Protein AF-A0A8K0KS82-F1 (afdb_monomer_lite)

Structure (mmCIF, N/CA/C/O backbone):
data_AF-A0A8K0KS82-F1
#
_entry.id   AF-A0A8K0KS82-F1
#
loop_
_atom_site.group_PDB
_atom_site.id
_atom_site.type_symbol
_atom_site.label_atom_id
_atom_site.label_alt_id
_atom_site.label_comp_id
_atom_site.label_asym_id
_atom_site.label_entity_id
_atom_site.label_seq_id
_atom_site.pdbx_PDB_ins_code
_atom_site.Cartn_x
_atom_site.Cartn_y
_atom_site.Cartn_z
_atom_site.occupancy
_atom_site.B_iso_or_equiv
_atom_site.auth_seq_id
_atom_site.auth_comp_id
_atom_site.auth_asym_id
_atom_site.auth_atom_id
_atom_site.pdbx_PDB_model_num
ATOM 1 N N . MET A 1 1 ? 42.039 31.193 -5.993 1.00 43.50 1 MET A N 1
ATOM 2 C CA . MET A 1 1 ? 41.831 30.333 -4.817 1.00 43.50 1 MET A CA 1
ATOM 3 C C . MET A 1 1 ? 40.662 29.437 -5.162 1.00 43.50 1 MET A C 1
ATOM 5 O O . MET A 1 1 ? 39.567 29.961 -5.296 1.00 43.50 1 MET A O 1
ATOM 9 N N . GLU A 1 2 ? 40.925 28.165 -5.456 1.00 48.66 2 GLU A N 1
ATOM 10 C CA . GLU A 1 2 ? 39.889 27.160 -5.720 1.00 48.66 2 GLU A CA 1
ATOM 11 C C . GLU A 1 2 ? 39.110 26.887 -4.431 1.00 48.66 2 GLU A C 1
ATOM 13 O O . GLU A 1 2 ? 39.693 26.574 -3.394 1.00 48.66 2 GLU A O 1
ATOM 18 N N . SER A 1 3 ? 37.794 27.063 -4.493 1.00 51.38 3 SER A N 1
ATOM 19 C CA . SER A 1 3 ? 36.852 26.639 -3.461 1.00 51.38 3 SER A CA 1
ATOM 20 C C . SER A 1 3 ? 36.592 25.146 -3.668 1.00 51.38 3 SER A C 1
ATOM 22 O O . SER A 1 3 ? 35.617 24.758 -4.307 1.00 51.38 3 SER A O 1
ATOM 24 N N . GLU A 1 4 ? 37.523 24.298 -3.237 1.00 64.50 4 GLU A N 1
ATOM 25 C CA . GLU A 1 4 ? 37.376 22.846 -3.354 1.00 64.50 4 GLU A CA 1
ATOM 26 C C . GLU A 1 4 ? 36.309 22.373 -2.354 1.00 64.50 4 GLU A C 1
ATOM 28 O O . GLU A 1 4 ? 36.530 22.403 -1.142 1.00 64.50 4 GLU A O 1
ATOM 33 N N . CYS A 1 5 ? 35.132 21.975 -2.852 1.00 70.62 5 CYS A N 1
ATOM 34 C CA . CYS A 1 5 ? 34.125 21.293 -2.035 1.00 70.62 5 CYS A CA 1
ATOM 35 C C . CYS A 1 5 ? 34.742 20.055 -1.368 1.00 70.62 5 CYS A C 1
ATOM 37 O O . CYS A 1 5 ? 35.640 19.415 -1.927 1.00 70.62 5 CYS A O 1
ATOM 39 N N . LEU A 1 6 ? 34.243 19.694 -0.185 1.00 72.38 6 LEU A N 1
ATOM 40 C CA . LEU A 1 6 ? 34.726 18.513 0.524 1.00 72.38 6 LEU A CA 1
ATOM 41 C C . LEU A 1 6 ? 34.462 17.240 -0.309 1.00 72.38 6 LEU A C 1
ATOM 43 O O . LEU A 1 6 ? 33.517 17.207 -1.098 1.00 72.38 6 LEU A O 1
ATOM 47 N N . PRO A 1 7 ? 35.251 16.159 -0.139 1.00 71.25 7 PRO A N 1
ATOM 48 C CA . PRO A 1 7 ? 35.088 14.921 -0.916 1.00 71.25 7 PRO A CA 1
ATOM 49 C C . PRO A 1 7 ? 33.693 14.281 -0.785 1.00 71.25 7 PRO A C 1
ATOM 51 O O . PRO A 1 7 ? 33.307 13.463 -1.621 1.00 71.25 7 PRO A O 1
ATOM 54 N N . GLU A 1 8 ? 32.941 14.655 0.252 1.00 68.94 8 GLU A N 1
ATOM 55 C CA . GLU A 1 8 ? 31.595 14.152 0.556 1.00 68.94 8 GLU A CA 1
ATOM 56 C C . GLU A 1 8 ? 30.468 15.060 0.033 1.00 68.94 8 GLU A C 1
ATOM 58 O O . GLU A 1 8 ? 29.280 14.777 0.218 1.00 68.94 8 GLU A O 1
ATOM 63 N N . GLU A 1 9 ? 30.841 16.124 -0.676 1.00 78.62 9 GLU A N 1
ATOM 64 C CA . GLU A 1 9 ? 29.945 17.094 -1.290 1.00 78.62 9 GLU A CA 1
ATOM 65 C C . GLU A 1 9 ? 30.005 17.020 -2.826 1.00 78.62 9 GLU A C 1
ATOM 67 O O . GLU A 1 9 ? 30.933 16.482 -3.440 1.00 78.62 9 GLU A O 1
ATOM 72 N N . GLU A 1 10 ? 28.971 17.545 -3.472 1.00 74.62 10 GLU A N 1
ATOM 73 C CA . GLU A 1 10 ? 28.902 17.772 -4.912 1.00 74.62 10 GLU A CA 1
ATOM 74 C C . GLU A 1 10 ? 28.727 19.261 -5.181 1.00 74.62 10 GLU A C 1
ATOM 76 O O . GLU A 1 10 ? 27.875 19.919 -4.58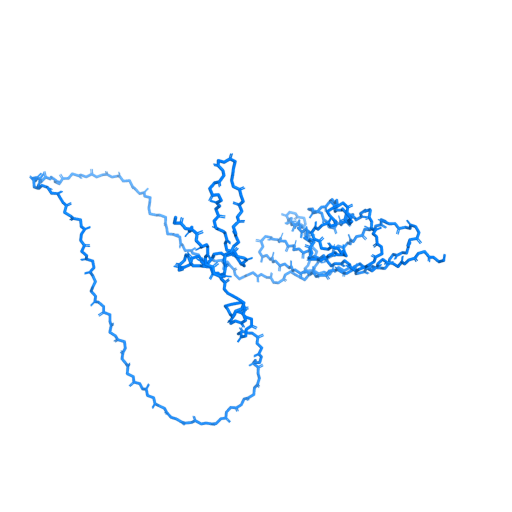5 1.00 74.62 10 GLU A O 1
ATOM 81 N N . CYS A 1 11 ? 29.549 19.798 -6.084 1.00 78.75 11 CYS A N 1
ATOM 82 C CA . CYS A 1 11 ? 29.452 21.191 -6.492 1.00 78.75 11 CYS A CA 1
ATOM 83 C C . CYS A 1 11 ? 28.343 21.336 -7.534 1.00 78.75 11 CYS A C 1
ATOM 85 O O . CYS A 1 11 ? 28.468 20.855 -8.663 1.00 78.75 11 CYS A O 1
ATOM 87 N N . VAL A 1 12 ? 27.256 22.005 -7.159 1.00 80.12 12 VAL A N 1
ATOM 88 C CA . VAL A 1 12 ? 26.150 22.311 -8.064 1.00 80.12 12 VAL A CA 1
ATOM 89 C C . VAL A 1 12 ? 26.303 23.746 -8.566 1.00 80.12 12 VAL A C 1
ATOM 91 O O . VAL A 1 12 ? 26.323 24.672 -7.754 1.00 80.12 12 VAL A O 1
ATOM 94 N N . PRO A 1 13 ? 26.410 23.979 -9.886 1.00 74.19 13 PRO A N 1
ATOM 95 C CA . PRO A 1 13 ? 26.587 25.320 -10.431 1.00 74.19 13 PRO A CA 1
ATOM 96 C C . PRO A 1 13 ? 25.359 26.194 -10.143 1.00 74.19 13 PRO A C 1
ATOM 98 O O . PRO A 1 13 ? 24.235 25.845 -10.498 1.00 74.19 13 PRO A O 1
ATOM 101 N N . ASN A 1 14 ? 25.577 27.356 -9.523 1.00 69.12 14 ASN A N 1
ATOM 102 C CA . ASN A 1 14 ? 24.542 28.375 -9.337 1.00 69.12 14 ASN A CA 1
ATOM 103 C C . ASN A 1 14 ? 24.580 29.395 -10.494 1.00 69.12 14 ASN A C 1
ATOM 105 O O . ASN A 1 14 ? 25.609 29.560 -11.149 1.00 69.12 14 ASN A O 1
ATOM 109 N N . ALA A 1 15 ? 23.486 30.126 -10.723 1.00 66.81 15 ALA A N 1
ATOM 110 C CA . ALA A 1 15 ? 23.290 31.077 -11.825 1.00 66.81 15 ALA A CA 1
ATOM 111 C C . ALA A 1 15 ? 24.318 32.229 -11.887 1.00 66.81 15 ALA A C 1
ATOM 113 O O . ALA A 1 15 ? 24.377 32.946 -12.882 1.00 66.81 15 ALA A O 1
ATOM 114 N N . ILE A 1 16 ? 25.123 32.402 -10.835 1.00 68.25 16 ILE A N 1
ATOM 115 C CA . ILE A 1 16 ? 26.154 33.443 -10.701 1.00 68.25 16 ILE A CA 1
ATOM 116 C C . ILE A 1 16 ? 27.573 32.871 -10.940 1.00 68.25 16 ILE A C 1
ATOM 118 O O . ILE A 1 16 ? 28.550 33.610 -10.929 1.00 68.25 16 ILE A O 1
ATOM 122 N N . GLY A 1 17 ? 27.702 31.564 -11.205 1.00 60.75 17 GLY A N 1
ATOM 123 C CA . GLY A 1 17 ? 28.966 30.918 -11.585 1.00 60.75 17 GLY A CA 1
ATOM 124 C C . GLY A 1 17 ? 29.872 30.467 -10.433 1.00 60.75 17 GLY A C 1
ATOM 125 O O . GLY A 1 17 ? 30.925 29.906 -10.709 1.00 60.75 17 GLY A O 1
ATOM 126 N N . ASP A 1 18 ? 29.471 30.662 -9.172 1.00 66.50 18 ASP A N 1
ATOM 127 C CA . ASP A 1 18 ? 30.306 30.338 -7.996 1.00 66.50 18 ASP A CA 1
ATOM 128 C C . ASP A 1 18 ? 30.141 28.891 -7.485 1.00 66.50 18 ASP A C 1
ATOM 130 O O . ASP A 1 18 ? 30.961 28.398 -6.722 1.00 66.50 18 ASP A O 1
ATOM 134 N N . GLY A 1 19 ? 29.113 28.171 -7.951 1.00 71.31 19 GLY A N 1
ATOM 135 C CA . GLY A 1 19 ? 28.796 26.826 -7.455 1.00 71.31 19 GLY A CA 1
ATOM 136 C C . GLY A 1 19 ? 28.363 26.808 -5.980 1.00 71.31 19 GLY A C 1
ATOM 137 O O . GLY A 1 19 ? 28.588 27.743 -5.224 1.00 71.31 19 GLY A O 1
ATOM 138 N N . SER A 1 20 ? 27.652 25.771 -5.554 1.00 79.12 20 SER A N 1
ATOM 139 C CA . SER A 1 20 ? 27.310 25.549 -4.148 1.00 79.12 20 SER A CA 1
ATOM 140 C C . SER A 1 20 ? 27.524 24.078 -3.823 1.00 79.12 20 SER A C 1
ATOM 142 O O . SER A 1 20 ? 27.079 23.214 -4.580 1.00 79.12 20 SER A O 1
ATOM 144 N N . CYS A 1 21 ? 28.241 23.798 -2.737 1.00 82.62 21 CYS A N 1
ATOM 145 C CA . CYS A 1 21 ? 28.521 22.437 -2.294 1.00 82.62 21 CYS A CA 1
ATOM 146 C C . CYS A 1 21 ? 27.297 21.875 -1.557 1.00 82.62 21 CYS A C 1
ATOM 148 O O . CYS A 1 21 ? 26.800 22.497 -0.618 1.00 82.62 21 CYS A O 1
ATOM 150 N N . ILE A 1 22 ? 26.804 20.711 -1.985 1.00 85.06 22 ILE A N 1
ATOM 151 C CA . ILE A 1 22 ? 25.708 19.989 -1.322 1.00 85.06 22 ILE A CA 1
ATOM 152 C C . ILE A 1 22 ? 26.140 18.569 -0.951 1.00 85.06 22 ILE A C 1
ATOM 154 O O . ILE A 1 22 ? 26.881 17.930 -1.691 1.00 85.06 22 ILE A O 1
ATOM 158 N N . CYS A 1 23 ? 25.673 18.049 0.182 1.00 86.06 23 CYS A N 1
ATOM 159 C CA . CYS A 1 23 ? 26.034 16.707 0.641 1.00 86.06 23 CYS A CA 1
ATOM 160 C C . CYS A 1 23 ? 25.414 15.606 -0.232 1.00 86.06 23 CYS A C 1
ATOM 162 O O . CYS A 1 23 ? 24.202 15.599 -0.453 1.00 86.06 23 CYS A O 1
ATOM 164 N N . ARG A 1 24 ? 26.218 14.610 -0.626 1.00 80.69 24 ARG A N 1
ATOM 165 C CA . ARG A 1 24 ? 25.779 13.489 -1.487 1.00 80.69 24 ARG A CA 1
ATOM 166 C C . ARG A 1 24 ? 24.660 12.637 -0.891 1.00 80.69 24 ARG A C 1
ATOM 168 O O . ARG A 1 24 ? 23.766 12.198 -1.608 1.00 80.69 24 ARG A O 1
ATOM 175 N N . PHE A 1 25 ? 24.711 12.387 0.417 1.00 80.25 25 PHE A N 1
ATOM 176 C CA . PHE A 1 25 ? 23.762 11.510 1.119 1.00 80.25 25 PHE A CA 1
ATOM 177 C C . PHE A 1 25 ? 22.845 12.257 2.099 1.00 80.25 25 PHE A C 1
ATOM 179 O O . PHE A 1 25 ? 22.141 11.625 2.884 1.00 80.25 25 PHE A O 1
ATOM 186 N N . GLY A 1 26 ? 22.819 13.591 2.035 1.00 80.81 26 GLY A N 1
ATOM 187 C CA . GLY A 1 26 ? 22.067 14.447 2.954 1.00 80.81 26 GLY A CA 1
ATOM 188 C C . GLY A 1 26 ? 22.901 14.978 4.122 1.00 80.81 26 GLY A C 1
ATOM 189 O O . GLY A 1 26 ? 24.096 14.706 4.229 1.00 80.81 26 GLY A O 1
ATOM 190 N N . ILE A 1 27 ? 22.259 15.781 4.972 1.00 82.00 27 ILE A N 1
ATOM 191 C CA . ILE A 1 27 ? 22.866 16.442 6.134 1.00 82.00 27 ILE A CA 1
ATOM 192 C C . ILE A 1 27 ? 22.296 15.808 7.403 1.00 82.00 27 ILE A C 1
ATOM 194 O O . ILE A 1 27 ? 21.081 15.644 7.526 1.00 82.00 27 ILE A O 1
ATOM 198 N N . ASP A 1 28 ? 23.166 15.466 8.347 1.00 77.56 28 ASP A N 1
ATOM 199 C CA . ASP A 1 28 ? 22.770 14.989 9.662 1.00 77.56 28 ASP A CA 1
ATOM 200 C C . ASP A 1 28 ? 22.119 16.125 10.463 1.00 77.56 28 ASP A C 1
ATOM 202 O O . ASP A 1 28 ? 22.657 17.227 10.570 1.00 77.56 28 ASP A O 1
ATOM 206 N N . SER A 1 29 ? 20.934 15.868 11.018 1.00 75.81 29 SER A N 1
ATOM 207 C CA . SER A 1 29 ? 20.116 16.909 11.659 1.00 75.81 29 SER A CA 1
ATOM 208 C C . SER A 1 29 ? 20.644 17.342 13.028 1.00 75.81 29 SER A C 1
ATOM 210 O O . SER A 1 29 ? 20.260 18.401 13.517 1.00 75.81 29 SER A O 1
ATOM 212 N N . GLU A 1 30 ? 21.507 16.533 13.644 1.00 74.81 30 GLU A N 1
ATOM 213 C CA . GLU A 1 30 ? 22.035 16.767 14.988 1.00 74.81 30 GLU A CA 1
ATOM 214 C C . GLU A 1 30 ? 23.392 17.486 14.941 1.00 74.81 30 GLU A C 1
ATOM 216 O O . GLU A 1 30 ? 23.653 18.405 15.717 1.00 74.81 30 GLU A O 1
ATOM 221 N N . SER A 1 31 ? 24.236 17.118 13.976 1.00 76.38 31 SER A N 1
ATOM 222 C CA . SER A 1 31 ? 25.589 17.650 13.794 1.00 76.38 31 SER A CA 1
ATOM 223 C C . SER A 1 31 ? 25.721 18.666 12.656 1.00 76.38 31 SER A C 1
ATOM 225 O O . SER A 1 31 ? 26.726 19.378 12.595 1.00 76.38 31 SER A O 1
ATOM 227 N N . GLY A 1 32 ? 24.742 18.749 11.749 1.00 74.81 32 GLY A N 1
ATOM 228 C CA . GLY A 1 32 ? 24.785 19.629 10.578 1.00 74.81 32 GLY A CA 1
ATOM 229 C C . GLY A 1 32 ? 25.864 19.255 9.554 1.00 74.81 32 GLY A C 1
ATOM 230 O O . GLY A 1 32 ? 26.219 20.084 8.719 1.00 74.81 32 GLY A O 1
ATOM 231 N N . ARG A 1 33 ? 26.421 18.038 9.629 1.00 81.69 33 ARG A N 1
ATOM 232 C CA . ARG A 1 33 ? 27.487 17.535 8.742 1.00 81.69 33 ARG A CA 1
ATOM 233 C C . ARG A 1 33 ? 26.924 16.644 7.637 1.00 81.69 33 ARG A C 1
ATOM 235 O O . ARG A 1 33 ? 25.832 16.103 7.782 1.00 81.69 33 ARG A O 1
ATOM 242 N N . CYS A 1 34 ? 27.665 16.466 6.543 1.00 81.19 34 CYS A N 1
ATOM 243 C CA . CYS A 1 34 ? 27.281 15.512 5.504 1.00 81.19 34 CYS A CA 1
ATOM 244 C C . CYS A 1 34 ? 27.252 14.083 6.051 1.00 81.19 34 CYS A C 1
ATOM 246 O O . CYS A 1 34 ? 28.186 13.651 6.722 1.00 81.19 34 CYS A O 1
ATOM 248 N N . ILE A 1 35 ? 26.178 13.357 5.744 1.00 82.62 35 ILE A N 1
ATOM 249 C CA . ILE A 1 35 ? 26.031 11.944 6.094 1.00 82.62 35 ILE A CA 1
ATOM 250 C C . ILE A 1 35 ? 26.968 11.132 5.198 1.00 82.62 35 ILE A C 1
ATOM 252 O O . ILE A 1 35 ? 26.980 11.320 3.979 1.00 82.62 35 ILE A O 1
ATOM 256 N N . THR A 1 36 ? 27.730 10.209 5.781 1.00 78.19 36 THR A N 1
ATOM 257 C CA . THR A 1 36 ? 28.615 9.322 5.020 1.00 78.19 36 THR A CA 1
ATOM 258 C C . THR A 1 36 ? 27.951 7.966 4.786 1.00 78.19 36 THR A C 1
ATOM 260 O O . THR A 1 36 ? 26.991 7.581 5.455 1.00 78.19 36 THR A O 1
ATOM 263 N N . SER A 1 37 ? 28.481 7.179 3.847 1.00 64.25 37 SER A N 1
ATOM 264 C CA . SER A 1 37 ? 28.025 5.792 3.639 1.00 64.25 37 SER A CA 1
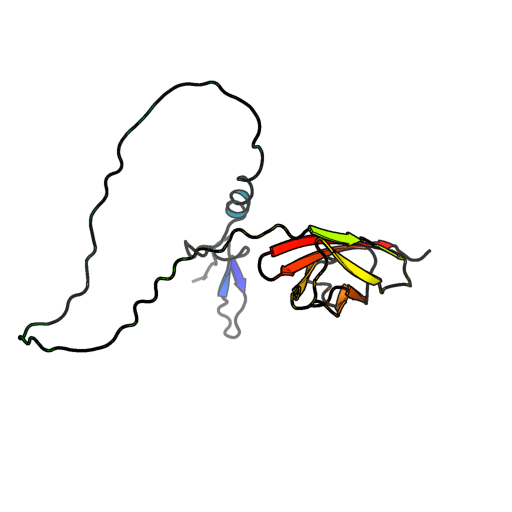ATOM 265 C C . SER A 1 37 ? 28.133 4.905 4.892 1.00 64.25 37 SER A C 1
ATOM 267 O O . SER A 1 37 ? 27.455 3.882 4.968 1.00 64.25 37 SER A O 1
ATOM 269 N N . ARG A 1 38 ? 28.952 5.301 5.876 1.00 61.66 38 ARG A N 1
ATOM 270 C CA . ARG A 1 38 ? 29.180 4.574 7.127 1.00 61.66 38 ARG A CA 1
ATOM 271 C C . ARG A 1 38 ? 28.077 4.846 8.155 1.00 61.66 38 ARG A C 1
ATOM 273 O O . ARG A 1 38 ? 27.570 3.900 8.746 1.00 61.66 38 ARG A O 1
ATOM 280 N N . ASP A 1 39 ? 27.611 6.091 8.250 1.00 56.47 39 ASP A N 1
ATOM 281 C CA . ASP A 1 39 ? 26.504 6.501 9.132 1.00 56.47 39 ASP A CA 1
ATOM 282 C C . ASP A 1 39 ? 25.161 5.866 8.743 1.00 56.47 39 ASP A C 1
ATOM 284 O O . ASP A 1 39 ? 24.267 5.704 9.573 1.00 56.47 39 ASP A O 1
ATOM 288 N N . LYS A 1 40 ? 25.011 5.466 7.474 1.00 53.41 40 LYS A N 1
ATOM 289 C CA . LYS A 1 40 ? 23.824 4.743 7.006 1.00 53.41 40 LYS A CA 1
ATOM 290 C C . LYS A 1 40 ? 23.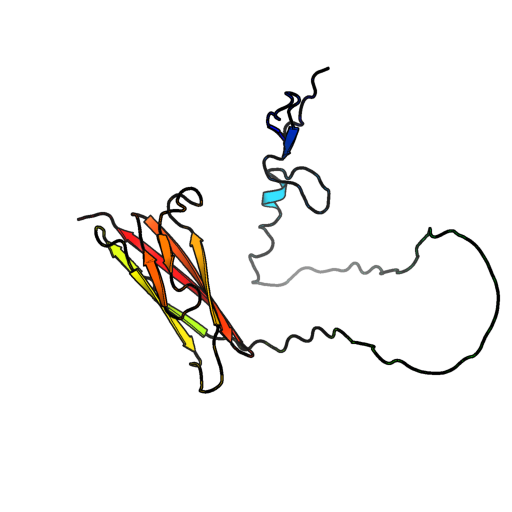777 3.294 7.502 1.00 53.41 40 LYS A C 1
ATOM 292 O O . LYS A 1 40 ? 22.692 2.742 7.583 1.00 53.41 40 LYS A O 1
ATOM 297 N N . SER A 1 41 ? 24.919 2.692 7.846 1.00 48.97 41 SER A N 1
ATOM 298 C CA . SER A 1 41 ? 24.987 1.289 8.279 1.00 48.97 41 SER A CA 1
ATOM 299 C C . SER A 1 41 ? 24.728 1.094 9.777 1.00 48.97 41 SER A C 1
ATOM 301 O O . SER A 1 41 ? 24.389 -0.013 10.174 1.00 48.97 41 SER A O 1
ATOM 303 N N . GLU A 1 42 ? 24.870 2.132 10.608 1.00 50.94 42 GLU A N 1
ATOM 304 C CA . GLU A 1 42 ? 24.703 2.034 12.073 1.00 50.94 42 GLU A CA 1
ATOM 305 C C . GLU A 1 42 ? 23.254 2.262 12.554 1.00 50.94 42 GLU A C 1
ATOM 307 O O . GLU A 1 42 ? 22.967 2.054 13.728 1.00 50.94 42 GLU A O 1
ATOM 312 N N . LYS A 1 43 ? 22.310 2.635 11.672 1.00 45.56 43 LYS A N 1
ATOM 313 C CA . LYS A 1 43 ? 20.877 2.780 12.024 1.00 45.56 43 LYS A CA 1
ATOM 314 C C . LYS A 1 43 ? 20.005 1.558 11.708 1.00 45.56 43 LYS A C 1
ATOM 316 O O . LYS A 1 43 ? 18.826 1.579 12.049 1.00 45.56 43 LYS A O 1
ATOM 321 N N . ASP A 1 44 ? 20.569 0.507 11.113 1.00 42.62 44 ASP A N 1
ATOM 322 C CA . ASP A 1 44 ? 19.829 -0.698 10.705 1.00 42.62 44 ASP A CA 1
ATOM 323 C C . ASP A 1 44 ? 20.176 -1.963 11.536 1.00 42.62 44 ASP A C 1
ATOM 325 O O . ASP A 1 44 ? 19.661 -3.037 11.240 1.00 42.62 44 ASP A O 1
ATOM 329 N N . GLU A 1 45 ? 20.992 -1.865 12.600 1.00 47.50 45 GLU A N 1
ATOM 330 C CA . GLU A 1 45 ? 21.427 -3.017 13.430 1.00 47.50 45 GLU A CA 1
ATOM 331 C C . GLU A 1 45 ? 20.983 -2.924 14.911 1.00 47.50 45 GLU A C 1
ATOM 333 O O . GLU A 1 45 ? 21.708 -3.303 15.822 1.00 47.50 45 GLU A O 1
ATOM 338 N N . GLU A 1 46 ? 19.766 -2.437 15.180 1.00 45.25 46 GLU A N 1
ATOM 339 C CA . GLU A 1 46 ? 19.103 -2.626 16.488 1.00 45.25 46 GLU A CA 1
ATOM 340 C C . GLU A 1 46 ? 17.628 -3.026 16.320 1.00 45.25 46 GLU A C 1
ATOM 342 O O . GLU A 1 46 ? 16.728 -2.416 16.890 1.00 45.25 46 GLU A O 1
ATOM 347 N N . ASN A 1 47 ? 17.355 -4.050 15.503 1.00 41.47 47 ASN A N 1
ATOM 348 C CA . ASN A 1 47 ? 16.127 -4.839 15.645 1.00 41.47 47 ASN A CA 1
ATOM 349 C C . ASN A 1 47 ? 16.245 -6.225 14.990 1.00 41.47 47 ASN A C 1
ATOM 351 O O . ASN A 1 47 ? 15.475 -6.552 14.091 1.00 41.47 47 ASN A O 1
ATOM 355 N N . ASP A 1 48 ? 17.192 -7.051 15.433 1.00 37.69 48 ASP A N 1
ATOM 356 C CA . ASP A 1 48 ? 17.098 -8.496 15.212 1.00 37.69 48 ASP A CA 1
ATOM 357 C C . ASP A 1 48 ? 17.721 -9.257 16.397 1.00 37.69 48 ASP A C 1
ATOM 359 O O . ASP A 1 48 ? 18.767 -8.876 16.917 1.00 37.69 48 ASP A O 1
ATOM 363 N N . LEU A 1 49 ? 17.044 -10.330 16.808 1.00 35.56 49 LEU A N 1
ATOM 364 C CA . LEU A 1 49 ? 17.350 -11.272 17.896 1.00 35.56 49 LEU A CA 1
ATOM 365 C C . LEU A 1 49 ? 17.036 -10.867 19.352 1.00 35.56 49 LEU A C 1
ATOM 367 O O . LEU A 1 49 ? 17.913 -10.689 20.195 1.00 35.56 49 LEU A O 1
ATOM 371 N N . PHE A 1 50 ? 15.750 -10.961 19.703 1.00 35.75 50 PHE A N 1
ATOM 372 C CA . PHE A 1 50 ? 15.345 -11.523 20.997 1.00 35.75 50 PHE A CA 1
ATOM 373 C C . PHE A 1 50 ? 15.036 -13.017 20.800 1.00 35.75 50 PHE A C 1
ATOM 375 O O . PHE A 1 50 ? 13.959 -13.341 20.314 1.00 35.75 50 PHE A O 1
ATOM 382 N N . ASP A 1 51 ? 15.974 -13.911 21.140 1.00 33.00 51 ASP A N 1
ATOM 383 C CA . ASP A 1 51 ? 15.677 -15.161 21.864 1.00 33.00 51 ASP A CA 1
ATOM 384 C C . ASP A 1 51 ? 16.975 -15.848 22.365 1.00 33.00 51 ASP A C 1
ATOM 386 O O . ASP A 1 51 ? 17.916 -16.066 21.607 1.00 33.00 51 ASP A O 1
ATOM 390 N N . GLN A 1 52 ? 16.932 -16.280 23.633 1.00 38.03 52 GLN A N 1
ATOM 391 C CA . GLN A 1 52 ? 17.717 -17.353 24.288 1.00 38.03 52 GLN A CA 1
ATOM 392 C C . GLN A 1 52 ? 18.994 -17.022 25.093 1.00 38.03 52 GLN A C 1
ATOM 394 O O . GLN A 1 52 ? 20.119 -17.043 24.612 1.00 38.03 52 GLN A O 1
ATOM 399 N N . ASN A 1 53 ? 18.746 -16.949 26.407 1.00 32.62 53 ASN A N 1
ATOM 400 C CA . ASN A 1 53 ? 19.410 -17.676 27.498 1.00 32.62 53 ASN A CA 1
ATOM 401 C C . ASN A 1 53 ? 20.822 -17.293 27.997 1.00 32.62 53 ASN A C 1
ATOM 403 O O . ASN A 1 53 ? 21.843 -17.664 27.438 1.00 32.62 53 ASN A O 1
ATOM 407 N N . VAL A 1 54 ? 20.794 -16.663 29.183 1.00 40.81 54 VAL A N 1
ATOM 408 C CA . VAL A 1 54 ? 21.470 -17.008 30.459 1.00 40.81 54 VAL A CA 1
ATOM 409 C C . VAL A 1 54 ? 22.870 -17.653 30.394 1.00 40.81 54 VAL A C 1
ATOM 411 O O . VAL A 1 54 ? 22.996 -18.829 30.087 1.00 40.81 54 VAL A O 1
ATOM 414 N N . GLU A 1 55 ? 23.897 -16.911 30.829 1.00 38.69 55 GLU A N 1
ATOM 415 C CA . GLU A 1 55 ? 24.745 -17.162 32.022 1.00 38.69 55 GLU A CA 1
ATOM 416 C C . GLU A 1 55 ? 26.035 -16.320 31.937 1.00 38.69 55 GLU A C 1
ATOM 418 O O . GLU A 1 55 ? 26.818 -16.460 31.003 1.00 38.69 55 GLU A O 1
ATOM 423 N N . GLY A 1 56 ? 26.280 -15.444 32.925 1.00 32.47 56 GLY A N 1
ATOM 424 C CA . GLY A 1 56 ? 27.551 -14.710 33.015 1.00 32.47 56 GLY A CA 1
ATOM 425 C C . GLY A 1 56 ? 27.544 -13.411 33.830 1.00 32.47 56 GLY A C 1
ATOM 426 O O . GLY A 1 56 ? 27.693 -12.334 33.272 1.00 32.47 56 GLY A O 1
ATOM 427 N N . SER A 1 57 ? 27.358 -13.530 35.149 1.00 35.88 57 SER A N 1
ATOM 428 C CA . SER A 1 57 ? 28.009 -12.755 36.238 1.00 35.88 57 SER A CA 1
ATOM 429 C C . SER A 1 57 ? 29.131 -11.771 35.796 1.00 35.88 57 SER A C 1
ATOM 431 O O . SER A 1 57 ? 29.994 -12.168 35.027 1.00 35.88 57 SER A O 1
ATOM 433 N N . MET A 1 58 ? 29.315 -10.532 36.274 1.00 41.97 58 MET A N 1
ATOM 434 C CA . MET A 1 58 ? 28.918 -9.872 37.520 1.00 41.97 58 MET A CA 1
ATOM 435 C C . MET A 1 58 ? 29.214 -8.349 37.430 1.00 41.97 58 MET A C 1
ATOM 437 O O . MET A 1 58 ? 30.264 -7.956 36.935 1.00 41.97 58 MET A O 1
ATOM 441 N N . LEU A 1 59 ? 28.309 -7.540 37.994 1.00 38.31 59 LEU A N 1
ATOM 442 C CA . LEU A 1 59 ? 28.483 -6.264 38.724 1.00 38.31 59 LEU A CA 1
ATOM 443 C C . LEU A 1 59 ? 29.508 -5.199 38.263 1.00 38.31 59 LEU A C 1
ATOM 445 O O . LEU A 1 59 ? 30.714 -5.345 38.437 1.00 38.31 59 LEU A O 1
ATOM 449 N N . SER A 1 60 ? 28.990 -3.999 37.971 1.00 32.00 60 SER A N 1
ATOM 450 C CA . SER A 1 60 ? 29.542 -2.732 38.489 1.00 32.00 60 SER A CA 1
ATOM 451 C C . SER A 1 60 ? 28.439 -1.671 38.606 1.00 32.00 60 SER A C 1
ATOM 453 O O . SER A 1 60 ? 27.984 -1.098 37.623 1.00 32.00 60 SER A O 1
ATOM 455 N N . LEU A 1 61 ? 27.990 -1.442 39.842 1.00 40.69 61 LEU A N 1
ATOM 456 C CA . LEU A 1 61 ? 27.164 -0.310 40.270 1.00 40.69 61 LEU A CA 1
ATOM 457 C C . LEU A 1 61 ? 28.077 0.890 40.525 1.00 40.69 61 LEU A C 1
ATOM 459 O O . LEU A 1 61 ? 28.867 0.786 41.456 1.00 40.69 61 LEU A O 1
ATOM 463 N N . VAL A 1 62 ? 27.923 2.022 39.823 1.00 35.56 62 VAL A N 1
ATOM 464 C CA . VAL A 1 62 ? 28.258 3.352 40.379 1.00 35.56 62 VAL A CA 1
ATOM 465 C C . VAL A 1 62 ? 27.383 4.456 39.751 1.00 35.56 62 VAL A C 1
ATOM 467 O O . VAL A 1 62 ? 27.608 4.904 38.635 1.00 35.56 62 VAL A O 1
ATOM 470 N N . THR A 1 63 ? 26.387 4.870 40.535 1.00 34.31 63 THR A N 1
ATOM 471 C CA . THR A 1 63 ? 26.033 6.255 40.910 1.00 34.31 63 THR A CA 1
ATOM 472 C C . THR A 1 63 ? 25.770 7.316 39.831 1.00 34.31 63 THR A C 1
ATOM 474 O O . THR A 1 63 ? 26.676 7.980 39.331 1.00 34.31 63 THR A O 1
ATOM 477 N N . ALA A 1 64 ? 24.480 7.607 39.639 1.00 33.44 64 ALA A N 1
ATOM 478 C CA . ALA A 1 64 ? 23.986 8.867 39.095 1.00 33.44 64 ALA A CA 1
ATOM 479 C C . ALA A 1 64 ? 24.256 10.043 40.056 1.00 33.44 64 ALA A C 1
ATOM 481 O O . ALA A 1 64 ? 24.010 9.933 41.257 1.00 33.44 64 ALA A O 1
ATOM 482 N N . HIS A 1 65 ? 24.694 11.180 39.510 1.00 37.28 65 HIS A N 1
ATOM 483 C CA . HIS A 1 65 ? 24.670 12.484 40.177 1.00 37.28 65 HIS A CA 1
ATOM 484 C C . HIS A 1 65 ? 23.966 13.508 39.272 1.00 37.28 65 HIS A C 1
ATOM 486 O O . HIS A 1 65 ? 24.395 13.681 38.129 1.00 37.28 65 HIS A O 1
ATOM 492 N N . PRO A 1 66 ? 22.912 14.192 39.753 1.00 47.19 66 PRO A N 1
ATOM 493 C CA . PRO A 1 66 ? 22.323 15.341 39.081 1.00 47.19 66 PRO A CA 1
ATOM 494 C C . PRO A 1 66 ? 22.950 16.671 39.555 1.00 47.19 66 PRO A C 1
ATOM 496 O O . PRO A 1 66 ? 23.592 16.730 40.599 1.00 47.19 66 PRO A O 1
ATOM 499 N N . GLU A 1 67 ? 22.655 17.735 38.796 1.00 36.22 67 GLU A N 1
ATOM 500 C CA . GLU A 1 67 ? 22.742 19.176 39.130 1.00 36.22 67 GLU A CA 1
ATOM 501 C C . GLU A 1 67 ? 24.005 19.981 38.733 1.00 36.22 67 GLU A C 1
ATOM 503 O O . GLU A 1 67 ? 25.056 19.895 39.363 1.00 36.22 67 GLU A O 1
ATOM 508 N N . LYS A 1 68 ? 23.842 20.895 37.755 1.00 35.31 68 LYS A N 1
ATOM 509 C CA . LYS A 1 68 ? 23.819 22.383 37.899 1.00 35.31 68 LYS A CA 1
ATOM 510 C C . LYS A 1 68 ? 24.135 23.059 36.551 1.00 35.31 68 LYS A C 1
ATOM 512 O O . LYS A 1 68 ? 25.224 22.911 36.017 1.00 35.31 68 LYS A O 1
ATOM 517 N N . LEU A 1 69 ? 23.130 23.599 35.861 1.00 36.47 69 LEU A N 1
ATOM 518 C CA . LEU A 1 69 ? 22.561 24.965 35.915 1.00 36.47 69 LEU A CA 1
ATOM 519 C C . LEU A 1 69 ? 23.368 26.065 35.191 1.00 36.47 69 LEU A C 1
ATOM 521 O O . LEU A 1 69 ? 24.348 26.592 35.706 1.00 36.47 69 LEU A O 1
ATOM 525 N N . ALA A 1 70 ? 22.848 26.395 34.002 1.00 40.12 70 ALA A N 1
ATOM 526 C CA . ALA A 1 70 ? 22.491 27.711 33.462 1.00 40.12 70 ALA A CA 1
ATOM 527 C C . ALA A 1 70 ? 23.341 28.943 33.817 1.00 40.12 70 ALA A C 1
ATOM 529 O O . ALA A 1 70 ? 23.443 29.355 34.971 1.00 40.12 70 ALA A O 1
ATOM 530 N N . ASN A 1 71 ? 23.783 29.643 32.769 1.00 33.44 71 ASN A N 1
ATOM 531 C CA . ASN A 1 71 ? 24.130 31.052 32.854 1.00 33.44 71 ASN A CA 1
ATOM 532 C C . ASN A 1 71 ? 23.728 31.790 31.569 1.00 33.44 71 ASN A C 1
ATOM 534 O O . ASN A 1 71 ? 23.718 31.206 30.490 1.00 33.44 71 ASN A O 1
ATOM 538 N N . VAL A 1 72 ? 23.520 33.098 31.723 1.00 32.94 72 VAL A N 1
ATOM 539 C CA . VAL A 1 72 ? 23.287 34.133 30.701 1.00 32.94 72 VAL A CA 1
ATOM 540 C C . VAL A 1 72 ? 21.825 34.418 30.353 1.00 32.94 72 VAL A C 1
ATOM 542 O O . VAL A 1 72 ? 21.361 34.134 29.260 1.00 32.94 72 VAL A O 1
ATOM 545 N N . LEU A 1 73 ? 21.163 35.159 31.241 1.00 39.12 73 LEU A N 1
ATOM 546 C CA . LEU A 1 73 ? 20.469 36.384 30.839 1.00 39.12 73 LEU A CA 1
ATOM 547 C C . LEU A 1 73 ? 20.865 37.486 31.833 1.00 39.12 73 LEU A C 1
ATOM 549 O O . LEU A 1 73 ? 20.494 37.458 33.004 1.00 39.12 73 LEU A O 1
ATOM 553 N N . LYS A 1 74 ? 21.699 38.417 31.367 1.00 36.97 74 LYS A N 1
ATOM 554 C CA . LYS A 1 74 ? 21.845 39.748 31.960 1.00 36.97 74 LYS A CA 1
ATOM 555 C C . LYS A 1 74 ? 20.768 40.620 31.312 1.00 36.97 74 LYS A C 1
ATOM 557 O O . LYS A 1 74 ? 20.549 40.472 30.116 1.00 36.97 74 LYS A O 1
ATOM 562 N N . ASP A 1 75 ? 20.071 41.429 32.108 1.00 34.97 75 ASP A N 1
ATOM 563 C CA . ASP A 1 75 ? 20.000 42.892 31.968 1.00 34.97 75 ASP A CA 1
ATOM 564 C C . ASP A 1 75 ? 18.835 43.502 32.793 1.00 34.97 75 ASP A C 1
ATOM 566 O O . ASP A 1 75 ? 17.664 43.285 32.507 1.00 34.97 75 ASP A O 1
ATOM 570 N N . ILE A 1 76 ? 19.231 44.339 33.771 1.00 46.19 76 ILE A N 1
ATOM 571 C CA . ILE A 1 76 ? 18.624 45.636 34.170 1.00 46.19 76 ILE A CA 1
ATOM 572 C C . ILE A 1 76 ? 17.443 45.635 35.197 1.00 46.19 76 ILE A C 1
ATOM 574 O O . ILE A 1 76 ? 16.643 44.708 35.231 1.00 46.19 76 ILE A O 1
ATOM 578 N N . PRO A 1 77 ? 17.386 46.627 36.132 1.00 44.09 77 PRO A N 1
ATOM 579 C CA . PRO A 1 77 ? 17.085 46.386 37.550 1.00 44.09 77 PRO A CA 1
ATOM 580 C C . PRO A 1 77 ? 15.738 46.905 38.100 1.00 44.09 77 PRO A C 1
ATOM 582 O O . PRO A 1 77 ? 15.108 47.799 37.550 1.00 44.09 77 PRO A O 1
ATOM 585 N N . ALA A 1 78 ? 15.406 46.344 39.273 1.00 42.00 78 ALA A N 1
ATOM 586 C CA . ALA A 1 78 ? 14.686 46.872 40.442 1.00 42.00 78 ALA A CA 1
ATOM 587 C C . ALA A 1 78 ? 13.663 48.014 40.265 1.00 42.00 78 ALA A C 1
ATOM 589 O O . ALA A 1 78 ? 14.044 49.168 40.090 1.00 42.00 78 ALA A O 1
ATOM 590 N N . ASN A 1 79 ? 12.384 47.720 40.540 1.00 38.69 79 ASN A N 1
ATOM 591 C CA . ASN A 1 79 ? 11.694 48.276 41.716 1.00 38.69 79 ASN A CA 1
ATOM 592 C C . ASN A 1 79 ? 10.244 47.760 41.871 1.00 38.69 79 ASN A C 1
ATOM 594 O O . ASN A 1 79 ? 9.422 47.909 40.979 1.00 38.69 79 ASN A O 1
ATOM 598 N N . ASN A 1 80 ? 9.970 47.288 43.091 1.00 41.69 80 ASN A N 1
ATOM 599 C CA . ASN A 1 80 ? 8.797 47.582 43.929 1.00 41.69 80 ASN A CA 1
ATOM 600 C C . ASN A 1 80 ? 7.444 46.881 43.675 1.00 41.69 80 ASN A C 1
ATOM 602 O O . ASN A 1 80 ? 6.727 47.209 42.744 1.00 41.69 80 ASN A O 1
ATOM 606 N N . ILE A 1 81 ? 7.107 46.010 44.643 1.00 47.66 81 ILE A N 1
ATOM 607 C CA . ILE A 1 81 ? 5.855 45.916 45.433 1.00 47.66 81 ILE A CA 1
ATOM 608 C C . ILE A 1 81 ? 4.531 46.109 44.674 1.00 47.66 81 ILE A C 1
ATOM 610 O O . ILE A 1 81 ? 4.244 47.232 44.284 1.00 47.66 81 ILE A O 1
ATOM 614 N N . ASP A 1 82 ? 3.664 45.085 44.654 1.00 33.00 82 ASP A N 1
ATOM 615 C CA . ASP A 1 82 ? 2.311 45.175 45.245 1.00 33.00 82 ASP A CA 1
ATOM 616 C C . ASP A 1 82 ? 1.591 43.813 45.303 1.00 33.00 82 ASP A C 1
ATOM 618 O O . ASP A 1 82 ? 1.707 42.982 44.404 1.00 33.00 82 ASP A O 1
ATOM 622 N N . LEU A 1 83 ? 0.848 43.607 46.390 1.00 47.22 83 LEU A N 1
ATOM 623 C CA . LEU A 1 83 ? -0.148 42.552 46.569 1.00 47.22 83 LEU A CA 1
ATOM 624 C C . LEU A 1 83 ? -1.436 42.991 45.859 1.00 47.22 83 LEU A C 1
ATOM 626 O O . LEU A 1 83 ? -2.061 43.952 46.292 1.00 47.22 83 LEU A O 1
ATOM 630 N N . GLY A 1 84 ? -1.881 42.259 44.838 1.00 33.69 84 GLY A N 1
ATOM 631 C CA . GLY A 1 84 ? -3.156 42.526 44.171 1.00 33.69 84 GLY A CA 1
ATOM 632 C C . GLY A 1 84 ? -3.736 41.276 43.517 1.00 33.69 84 GLY A C 1
ATOM 633 O O . GLY A 1 84 ? -3.043 40.568 42.795 1.00 33.69 84 GLY A O 1
ATOM 634 N N . SER A 1 85 ? -4.992 41.005 43.853 1.00 40.69 85 SER A N 1
ATOM 635 C CA . SER A 1 85 ? -5.792 39.817 43.572 1.00 40.69 85 SER A CA 1
ATOM 636 C C . SER A 1 85 ? -6.238 39.629 42.110 1.00 40.69 85 SER A C 1
ATOM 638 O O . SER A 1 85 ? -6.274 40.574 41.328 1.00 40.69 85 SER A O 1
ATOM 640 N N . ASP A 1 86 ? -6.702 38.397 41.867 1.00 38.31 86 ASP A N 1
ATOM 641 C CA . ASP A 1 86 ? -7.749 37.966 40.924 1.00 38.31 86 ASP A CA 1
ATOM 642 C C . ASP A 1 86 ? -7.382 37.548 39.478 1.00 38.31 86 ASP A C 1
ATOM 644 O O . ASP A 1 86 ? -6.770 38.268 38.697 1.00 38.31 86 ASP A O 1
ATOM 648 N N . ASP A 1 87 ? -7.865 36.334 39.168 1.00 36.97 87 ASP A N 1
ATOM 649 C CA . ASP A 1 87 ? -8.249 35.757 37.872 1.00 36.97 87 ASP A CA 1
ATOM 650 C C . ASP A 1 87 ? -7.219 35.591 36.734 1.00 36.97 87 ASP A C 1
ATOM 652 O O . ASP A 1 87 ? -6.914 36.506 35.979 1.00 36.97 87 ASP A O 1
ATOM 656 N N . ALA A 1 88 ? -6.829 34.337 36.464 1.00 39.50 88 ALA A N 1
ATOM 657 C CA . ALA A 1 88 ? -7.400 33.576 35.339 1.00 39.50 88 ALA A CA 1
ATOM 658 C C . ALA A 1 88 ? -6.692 32.222 35.150 1.00 39.50 88 ALA A C 1
ATOM 660 O O . ALA A 1 88 ? -5.570 32.092 34.667 1.00 39.50 88 ALA A O 1
ATOM 661 N N . LYS A 1 89 ? -7.447 31.191 35.512 1.00 42.22 89 LYS A N 1
ATOM 662 C CA . LYS A 1 89 ? -7.303 29.770 35.209 1.00 42.22 89 LYS A CA 1
ATOM 663 C C . LYS A 1 89 ? -7.033 29.497 33.722 1.00 42.22 89 LYS A C 1
ATOM 665 O O . LYS A 1 89 ? -7.923 29.702 32.905 1.00 42.22 89 LYS A O 1
ATOM 670 N N . SER A 1 90 ? -5.877 28.918 33.396 1.00 38.41 90 SER A N 1
ATOM 671 C CA . SER A 1 90 ? -5.727 28.017 32.240 1.00 38.41 90 SER A CA 1
ATOM 672 C C . SER A 1 90 ? -4.431 27.206 32.339 1.00 38.41 90 SER A C 1
ATOM 674 O O . SER A 1 90 ? -3.513 27.358 31.538 1.00 38.41 90 SER A O 1
ATOM 676 N N . GLU A 1 91 ? -4.357 26.325 33.332 1.00 40.78 91 GLU A N 1
ATOM 677 C CA . GLU A 1 91 ? -3.381 25.238 33.333 1.00 40.78 91 GLU A CA 1
ATOM 678 C C . GLU A 1 91 ? -3.978 24.080 32.521 1.00 40.78 91 GLU A C 1
ATOM 680 O O . GLU A 1 91 ? -4.966 23.466 32.926 1.00 40.78 91 GLU A O 1
ATOM 685 N N . ALA A 1 92 ? -3.436 23.835 31.328 1.00 44.81 92 ALA A N 1
ATOM 686 C CA . ALA A 1 92 ? -3.719 22.631 30.559 1.00 44.81 92 ALA A CA 1
ATOM 687 C C . ALA A 1 92 ? -2.598 21.617 30.838 1.00 44.81 92 ALA A C 1
ATOM 689 O O . ALA A 1 92 ? -1.468 21.839 30.399 1.00 44.81 92 ALA A O 1
ATOM 690 N N . PRO A 1 93 ? -2.859 20.505 31.545 1.00 43.22 93 PRO A N 1
ATOM 691 C CA . PRO A 1 93 ? -1.900 19.416 31.619 1.00 43.22 93 PRO A CA 1
ATOM 692 C C . PRO A 1 93 ? -1.955 18.615 30.311 1.00 43.22 93 PRO A C 1
ATOM 694 O O . PRO A 1 93 ? -2.929 17.910 30.050 1.00 43.22 93 PRO A O 1
ATOM 697 N N . ILE A 1 94 ? -0.904 18.675 29.487 1.00 40.56 94 ILE A N 1
ATOM 698 C CA . ILE A 1 94 ? -0.686 17.694 28.411 1.00 40.56 94 ILE A CA 1
ATOM 699 C C . ILE A 1 94 ? -0.251 16.355 29.023 1.00 40.56 94 ILE A C 1
ATOM 701 O O . ILE A 1 94 ? 0.914 15.974 29.000 1.00 40.56 94 ILE A O 1
ATOM 705 N N . SER A 1 95 ? -1.211 15.633 29.604 1.00 37.12 95 SER A N 1
ATOM 706 C CA . SER A 1 95 ? -1.074 14.196 29.841 1.00 37.12 95 SER A CA 1
ATOM 707 C C . SER A 1 95 ? -1.259 13.474 28.511 1.00 37.12 95 SER A C 1
ATOM 709 O O . SER A 1 95 ? -2.378 13.284 28.042 1.00 37.12 95 SER A O 1
ATOM 711 N N . SER A 1 96 ? -0.155 13.061 27.897 1.00 41.53 96 SER A N 1
ATOM 712 C CA . SER A 1 96 ? -0.122 12.105 26.791 1.00 41.53 96 SER A CA 1
ATOM 713 C C . SER A 1 96 ? -0.456 10.693 27.287 1.00 41.53 96 SER A C 1
ATOM 715 O O . SER A 1 96 ? 0.356 9.776 27.211 1.00 41.53 96 SER A O 1
ATOM 717 N N . SER A 1 97 ? -1.673 10.485 27.794 1.00 38.50 97 SER A N 1
ATOM 718 C CA . SER A 1 97 ? -2.224 9.139 27.940 1.00 38.50 97 SER A CA 1
ATOM 719 C C . SER A 1 97 ? -2.960 8.782 26.649 1.00 38.50 97 SER A C 1
ATOM 721 O O . SER A 1 97 ? -4.180 8.921 26.562 1.00 38.50 97 SER A O 1
ATOM 723 N N . SER A 1 98 ? -2.222 8.362 25.617 1.00 46.91 98 SER A N 1
ATOM 724 C CA . SER A 1 98 ? -2.866 7.674 24.495 1.00 46.91 98 SER A CA 1
ATOM 725 C C . SER A 1 98 ? -3.515 6.407 25.067 1.00 46.91 98 SER A C 1
ATOM 727 O O . SER A 1 98 ? -2.803 5.619 25.698 1.00 46.91 98 SER A O 1
ATOM 729 N N . PRO A 1 99 ? -4.837 6.207 24.924 1.00 50.97 99 PRO A N 1
ATOM 730 C CA . PRO A 1 99 ? -5.489 4.997 25.409 1.00 50.97 99 PRO A CA 1
ATOM 731 C C . PRO A 1 99 ? -4.857 3.762 24.747 1.00 50.97 99 PRO A C 1
ATOM 733 O O . PRO A 1 99 ? -4.306 3.879 23.646 1.00 50.97 99 PRO A O 1
ATOM 736 N N . PRO A 1 100 ? -4.903 2.580 25.393 1.00 53.03 100 PRO A N 1
ATOM 737 C CA . PRO A 1 100 ? -4.401 1.355 24.787 1.00 53.03 100 PRO A CA 1
ATOM 738 C C . PRO A 1 100 ? -5.163 1.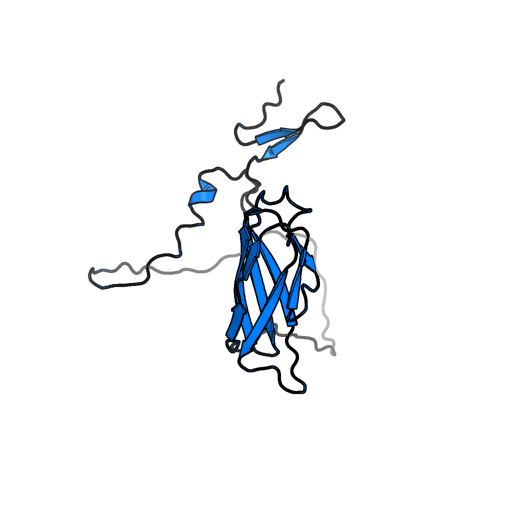109 23.483 1.00 53.03 100 PRO A C 1
ATOM 740 O O . PRO A 1 100 ? -6.360 0.814 23.500 1.00 53.03 100 PRO A O 1
ATOM 743 N N . LEU A 1 101 ? -4.468 1.273 22.356 1.00 59.12 101 LEU A N 1
ATOM 744 C CA . LEU A 1 101 ? -5.021 1.026 21.031 1.00 59.12 101 LEU A CA 1
ATOM 745 C C . LEU A 1 101 ? -5.408 -0.448 20.951 1.00 59.12 101 LEU A C 1
ATOM 747 O O . LEU A 1 101 ? -4.583 -1.339 21.160 1.00 59.12 101 LEU A O 1
ATOM 751 N N . LYS A 1 102 ? -6.678 -0.714 20.663 1.00 71.56 102 LYS A N 1
ATOM 752 C CA . LYS A 1 102 ? -7.125 -2.061 20.318 1.00 71.56 102 LYS A CA 1
ATOM 753 C C . LYS A 1 102 ? -6.547 -2.402 18.945 1.00 71.56 102 LYS A C 1
ATOM 755 O O . LYS A 1 102 ? -6.586 -1.576 18.035 1.00 71.56 102 LYS A O 1
ATOM 760 N N . ASN A 1 103 ? -6.029 -3.615 18.773 1.00 73.88 103 ASN A N 1
ATOM 761 C CA . ASN A 1 103 ? -5.565 -4.053 17.459 1.00 73.88 103 ASN A CA 1
ATOM 762 C C . ASN A 1 103 ? -6.775 -4.239 16.534 1.00 73.88 103 ASN A C 1
ATOM 764 O O . ASN A 1 103 ? -7.652 -5.054 16.821 1.00 73.88 103 ASN A O 1
ATOM 768 N N . LEU A 1 104 ? -6.820 -3.465 15.447 1.00 88.06 104 LEU A N 1
ATOM 769 C CA . LEU A 1 104 ? -7.759 -3.669 14.347 1.00 88.06 104 LEU A CA 1
ATOM 770 C C . LEU A 1 104 ? -7.102 -4.629 13.359 1.00 88.06 104 LEU A C 1
ATOM 772 O O . LEU A 1 104 ? -6.057 -4.310 12.789 1.00 88.06 104 LEU A O 1
ATOM 776 N N . GLU A 1 105 ? -7.690 -5.801 13.150 1.00 90.25 105 GLU A N 1
ATOM 777 C CA . GLU A 1 105 ? -7.174 -6.733 12.153 1.00 90.25 105 GLU A CA 1
ATOM 778 C C . GLU A 1 105 ? -7.605 -6.259 10.764 1.00 90.25 105 GLU A C 1
ATOM 780 O O . GLU A 1 105 ? -8.793 -6.069 10.496 1.00 90.25 105 GLU A O 1
ATOM 785 N N . VAL A 1 106 ? -6.631 -6.039 9.881 1.00 92.38 106 VAL A N 1
ATOM 786 C CA . VAL A 1 106 ? -6.856 -5.579 8.510 1.00 92.38 106 VAL A CA 1
ATOM 787 C C . VAL A 1 106 ? -6.364 -6.659 7.564 1.00 92.38 106 VAL A C 1
ATOM 789 O O . VAL A 1 106 ? -5.196 -7.025 7.579 1.00 92.38 106 VAL A O 1
ATOM 792 N N . THR A 1 107 ? -7.249 -7.153 6.709 1.00 93.06 107 THR A N 1
ATOM 793 C CA . THR A 1 107 ? -6.927 -8.144 5.684 1.00 93.06 107 THR A CA 1
ATOM 794 C C . THR A 1 107 ? -7.030 -7.509 4.308 1.00 93.06 107 THR A C 1
ATOM 796 O O . THR A 1 107 ? -8.008 -6.836 3.993 1.00 93.06 107 THR A O 1
ATOM 799 N N . VAL A 1 108 ? -6.044 -7.759 3.451 1.00 94.81 108 VAL A N 1
ATOM 800 C CA . VAL A 1 108 ? -6.054 -7.326 2.051 1.00 94.81 108 VAL A CA 1
ATOM 801 C C . VAL A 1 108 ? -5.663 -8.485 1.149 1.00 94.81 108 VAL A C 1
ATOM 803 O O . VAL A 1 108 ? -4.768 -9.270 1.465 1.00 94.81 108 VAL A O 1
ATOM 806 N N . VAL A 1 109 ? -6.322 -8.588 -0.001 1.00 90.75 109 VAL A N 1
ATOM 807 C CA . VAL A 1 109 ? -6.036 -9.644 -0.975 1.00 90.75 109 VAL A CA 1
ATOM 808 C C . VAL A 1 109 ? -5.058 -9.125 -2.024 1.00 90.75 109 VAL A C 1
ATOM 810 O O . VAL A 1 109 ? -5.384 -8.228 -2.801 1.00 90.75 109 VAL A O 1
ATOM 813 N N . SER A 1 110 ? -3.862 -9.715 -2.057 1.00 93.50 110 SER A N 1
ATOM 814 C CA . SER A 1 110 ? -2.873 -9.484 -3.118 1.00 93.50 110 SER A CA 1
ATOM 815 C C . SER A 1 110 ? -3.386 -10.008 -4.461 1.00 93.50 110 SER A C 1
ATOM 817 O O . SER A 1 110 ? -4.137 -10.983 -4.509 1.00 93.50 110 SER A O 1
ATOM 819 N N . LYS A 1 111 ? -2.985 -9.377 -5.568 1.00 94.69 111 LYS A N 1
ATOM 820 C CA . LYS A 1 111 ? -3.497 -9.716 -6.904 1.00 94.69 111 LYS A CA 1
ATOM 821 C C . LYS A 1 111 ? -2.392 -9.918 -7.928 1.00 94.69 111 LYS A C 1
ATOM 823 O O . LYS A 1 111 ? -1.298 -9.371 -7.836 1.00 94.69 111 LYS A O 1
ATOM 828 N N . THR A 1 112 ? -2.702 -10.709 -8.945 1.00 95.75 112 THR A N 1
ATOM 829 C CA . THR A 1 112 ? -1.861 -10.865 -10.130 1.00 95.75 112 THR A CA 1
ATOM 830 C C . THR A 1 112 ? -2.682 -10.494 -11.349 1.00 95.75 112 THR A C 1
ATOM 832 O O . THR A 1 112 ? -3.785 -11.002 -11.528 1.00 95.75 112 THR A O 1
ATOM 835 N N . VAL A 1 113 ? -2.148 -9.598 -12.170 1.00 94.69 113 VAL A N 1
ATOM 836 C CA . VAL A 1 113 ? -2.772 -9.116 -13.404 1.00 94.69 113 VAL A CA 1
ATOM 837 C C . VAL A 1 113 ? -1.820 -9.372 -14.568 1.00 94.69 113 VAL A C 1
ATOM 839 O O . VAL A 1 113 ? -0.610 -9.503 -14.373 1.00 94.69 113 VAL A O 1
ATOM 842 N N . ARG A 1 114 ? -2.344 -9.508 -15.785 1.00 95.88 114 ARG A N 1
ATOM 843 C CA . ARG A 1 114 ? -1.534 -9.758 -16.977 1.00 95.88 114 ARG A CA 1
ATOM 844 C C . ARG A 1 114 ? -1.890 -8.762 -18.070 1.00 95.88 114 ARG A C 1
ATOM 846 O O . ARG A 1 114 ? -3.060 -8.601 -18.397 1.00 95.88 114 ARG A O 1
ATOM 853 N N . LEU A 1 115 ? -0.877 -8.153 -18.681 1.00 95.19 115 LEU A N 1
ATOM 854 C CA . LEU A 1 115 ? -1.084 -7.234 -19.799 1.00 95.19 115 LEU A CA 1
ATOM 855 C C . LEU A 1 115 ? -1.856 -7.936 -20.945 1.00 95.19 115 LEU A C 1
ATOM 857 O O . LEU A 1 115 ? -1.625 -9.123 -21.196 1.00 95.19 115 LEU A O 1
ATOM 861 N N . PRO A 1 116 ? -2.743 -7.238 -21.683 1.00 93.31 116 PRO A N 1
ATOM 862 C CA . PRO A 1 116 ? -2.957 -5.788 -21.709 1.00 93.31 116 PRO A CA 1
ATOM 863 C C . PRO A 1 116 ? -3.710 -5.203 -20.514 1.00 93.31 116 PRO A C 1
ATOM 865 O O . PRO A 1 116 ? -3.775 -3.981 -20.426 1.00 93.31 116 PRO A O 1
ATOM 868 N N . GLU A 1 117 ? -4.272 -6.028 -19.629 1.00 94.12 117 GLU A N 1
ATOM 869 C CA . GLU A 1 117 ? -4.967 -5.534 -18.444 1.00 94.12 117 GLU A CA 1
ATOM 870 C C . GLU A 1 117 ? -3.956 -4.828 -17.538 1.00 94.12 117 GLU A C 1
ATOM 872 O O . GLU A 1 117 ? -2.990 -5.419 -17.056 1.00 94.12 117 GLU A O 1
ATOM 877 N N . ASN A 1 118 ? -4.150 -3.526 -17.369 1.00 93.06 118 ASN A N 1
ATOM 878 C CA . ASN A 1 118 ? -3.260 -2.639 -16.628 1.00 93.06 118 ASN A CA 1
ATOM 879 C C . ASN A 1 118 ? -3.998 -1.892 -15.509 1.00 93.06 118 ASN A C 1
ATOM 881 O O . ASN A 1 118 ? -3.504 -0.881 -15.003 1.00 93.06 118 ASN A O 1
ATOM 885 N N . GLU A 1 119 ? -5.175 -2.393 -15.138 1.00 94.69 119 GLU A N 1
ATOM 886 C CA . GLU A 1 119 ? -6.008 -1.872 -14.064 1.00 94.69 119 GLU A CA 1
ATOM 887 C C . GLU A 1 119 ? -6.364 -2.998 -13.094 1.00 94.69 119 GLU A C 1
ATOM 889 O O . GLU A 1 119 ? -6.622 -4.132 -13.501 1.00 94.69 119 GLU A O 1
ATOM 894 N N . VAL A 1 120 ? -6.370 -2.699 -11.797 1.00 95.56 120 VAL A N 1
ATOM 895 C CA . VAL A 1 120 ? -6.813 -3.644 -10.769 1.00 95.56 120 VAL A CA 1
ATOM 896 C C . VAL A 1 120 ? -7.349 -2.891 -9.558 1.00 95.56 120 VAL A C 1
ATOM 898 O O . VAL A 1 120 ? -6.876 -1.808 -9.227 1.00 95.56 120 VAL A O 1
ATOM 901 N N . THR A 1 121 ? -8.317 -3.481 -8.865 1.00 95.88 121 THR A N 1
ATOM 902 C CA . THR A 1 121 ? -8.825 -2.960 -7.591 1.00 95.88 121 THR A CA 1
ATOM 903 C C . THR A 1 121 ? -8.365 -3.851 -6.446 1.00 95.88 121 THR A C 1
ATOM 905 O O . THR A 1 121 ? -8.608 -5.062 -6.478 1.00 95.88 121 THR A O 1
ATOM 908 N N . LEU A 1 122 ? -7.714 -3.272 -5.441 1.00 95.94 122 LEU A N 1
ATOM 909 C CA . LEU A 1 122 ? -7.437 -3.912 -4.156 1.00 95.94 122 LEU A CA 1
ATOM 910 C C . LEU A 1 122 ? -8.563 -3.583 -3.177 1.00 95.94 122 LEU A C 1
ATOM 912 O O . LEU A 1 122 ? -9.093 -2.477 -3.211 1.00 95.94 122 LEU A O 1
ATOM 916 N N . SER A 1 123 ? -8.905 -4.526 -2.304 1.00 95.06 123 SER A N 1
ATOM 917 C CA . SER A 1 123 ? -9.960 -4.355 -1.300 1.00 95.06 123 SER A CA 1
ATOM 918 C C . SER A 1 123 ? -9.424 -4.747 0.069 1.00 95.06 123 SER A C 1
ATOM 920 O O . SER A 1 123 ? -8.859 -5.835 0.218 1.00 95.06 123 SER A O 1
ATOM 922 N N . ALA A 1 124 ? -9.593 -3.856 1.042 1.00 94.00 124 ALA A N 1
ATOM 923 C CA . ALA A 1 124 ? -9.268 -4.086 2.440 1.00 94.00 124 ALA A CA 1
ATOM 924 C C . ALA A 1 124 ? -10.531 -4.453 3.229 1.00 94.00 124 ALA A C 1
ATOM 926 O O . ALA A 1 124 ? -11.608 -3.900 3.005 1.00 94.00 124 ALA A O 1
ATOM 927 N N . PHE A 1 125 ? -10.375 -5.373 4.171 1.00 93.31 125 PHE A N 1
ATOM 928 C CA . PHE A 1 125 ? -11.414 -5.854 5.072 1.00 93.31 125 PHE A CA 1
ATOM 929 C C . PHE A 1 125 ? -10.932 -5.717 6.510 1.00 93.31 125 PHE A C 1
ATOM 931 O O . PHE A 1 125 ? -9.751 -5.922 6.784 1.00 93.31 125 PHE A O 1
ATOM 938 N N . THR A 1 126 ? -11.836 -5.380 7.423 1.00 92.62 126 THR A N 1
ATOM 939 C CA . THR A 1 126 ? -11.508 -5.111 8.825 1.00 92.62 126 THR A CA 1
ATOM 940 C C . THR A 1 126 ? -12.268 -6.030 9.770 1.00 92.62 126 THR A C 1
ATOM 942 O O . THR A 1 126 ? -13.442 -6.351 9.547 1.00 92.62 126 THR A O 1
ATOM 945 N N . ILE A 1 127 ? -11.589 -6.446 10.840 1.00 89.81 127 ILE A N 1
ATOM 946 C CA . ILE A 1 127 ? -12.164 -7.215 11.940 1.00 89.81 127 ILE A CA 1
ATOM 947 C C . ILE A 1 127 ? -11.785 -6.528 13.268 1.00 89.81 127 ILE A C 1
ATOM 949 O O . ILE A 1 127 ? -10.597 -6.392 13.570 1.00 89.81 127 ILE A O 1
ATOM 953 N N . PRO A 1 128 ? -12.772 -6.099 14.080 1.00 87.31 128 PRO A N 1
ATOM 954 C CA . PRO A 1 128 ? -14.211 -6.178 13.820 1.00 87.31 128 PRO A CA 1
ATOM 955 C C . PRO A 1 128 ? -14.639 -5.285 12.647 1.00 87.31 128 PRO A C 1
ATOM 957 O O . PRO A 1 128 ? -13.979 -4.305 12.322 1.00 87.31 128 PRO A O 1
ATOM 960 N N . THR A 1 129 ? -15.751 -5.638 12.003 1.00 85.81 129 THR A N 1
ATOM 961 C CA . THR A 1 129 ? -16.350 -4.786 10.971 1.00 85.81 129 THR A CA 1
ATOM 962 C C . THR A 1 129 ? -16.924 -3.524 11.606 1.00 85.81 129 THR A C 1
ATOM 964 O O . THR A 1 129 ? -17.445 -3.561 12.724 1.00 85.81 129 THR A O 1
ATOM 967 N N . GLU A 1 130 ? -16.847 -2.426 10.862 1.00 85.38 130 GLU A N 1
ATOM 968 C CA . GLU A 1 130 ? -17.422 -1.132 11.210 1.00 85.38 130 GLU A CA 1
ATOM 969 C C . GLU A 1 130 ? -18.897 -1.268 11.638 1.00 85.38 130 GLU A C 1
ATOM 971 O O . GLU A 1 130 ? -19.720 -1.875 10.944 1.00 85.38 130 GLU A O 1
ATOM 976 N N . LYS A 1 131 ? -19.227 -0.733 12.816 1.00 83.06 131 LYS A N 1
ATOM 977 C CA . LYS A 1 131 ? -20.592 -0.716 13.361 1.00 83.06 131 LYS A CA 1
ATOM 978 C C . LYS A 1 131 ? -21.273 0.606 13.023 1.00 83.06 131 LYS A C 1
ATOM 980 O O . LYS A 1 131 ? -20.612 1.606 12.779 1.00 83.06 131 LYS A O 1
ATOM 985 N N . GLN A 1 132 ? -22.606 0.651 13.071 1.00 77.62 132 GLN A N 1
ATOM 986 C CA . GLN A 1 132 ? -23.331 1.911 12.870 1.00 77.62 132 GLN A CA 1
ATOM 987 C C . GLN A 1 132 ? -22.898 2.968 13.901 1.00 77.62 132 GLN A C 1
ATOM 989 O O . GLN A 1 132 ? -23.098 2.778 15.099 1.00 77.62 132 GLN A O 1
ATOM 994 N N . GLY A 1 133 ? -22.328 4.075 13.416 1.00 76.94 133 GLY A N 1
ATOM 995 C CA . GLY A 1 133 ? -21.852 5.197 14.232 1.00 76.94 133 GLY A CA 1
ATOM 996 C C . GLY A 1 133 ? -20.355 5.174 14.560 1.00 76.94 133 GLY A C 1
ATOM 997 O O . GLY A 1 133 ? -19.837 6.178 15.040 1.00 76.94 133 GLY A O 1
ATOM 998 N N . GLU A 1 134 ? -19.649 4.079 14.270 1.00 81.94 134 GLU A N 1
ATOM 999 C CA . GLU A 1 134 ? -18.184 4.038 14.256 1.00 81.94 134 GLU A CA 1
ATOM 1000 C C . GLU A 1 134 ? -17.736 4.151 12.801 1.00 81.94 134 GLU A C 1
ATOM 1002 O O . GLU A 1 134 ? -18.308 3.475 11.957 1.00 81.94 134 GLU A O 1
ATOM 1007 N N . HIS A 1 135 ? -16.747 4.998 12.504 1.00 86.69 135 HIS A N 1
ATOM 1008 C CA . HIS A 1 135 ? -16.234 5.160 11.145 1.00 86.69 135 HIS A CA 1
ATOM 1009 C C . HIS A 1 135 ? -14.755 4.835 11.053 1.00 86.69 135 HIS A C 1
ATOM 1011 O O . HIS A 1 135 ? -13.953 5.338 11.843 1.00 86.69 135 HIS A O 1
ATOM 1017 N N . TYR A 1 136 ? -14.396 3.993 10.084 1.00 92.12 136 TYR A N 1
ATOM 1018 C CA . TYR A 1 136 ? -13.005 3.646 9.817 1.00 92.12 136 TYR A CA 1
ATOM 1019 C C . TYR A 1 136 ? -12.455 4.495 8.679 1.00 92.12 136 TYR A C 1
ATOM 1021 O O . TYR A 1 136 ? -13.053 4.621 7.613 1.00 92.12 136 TYR A O 1
ATOM 1029 N N . THR A 1 137 ? -11.284 5.073 8.918 1.00 93.38 137 THR A N 1
ATOM 1030 C CA . THR A 1 137 ? -10.551 5.855 7.927 1.00 93.38 137 THR A CA 1
ATOM 1031 C C . THR A 1 137 ? -9.485 4.978 7.302 1.00 93.38 137 THR A C 1
ATOM 1033 O O . THR A 1 137 ? -8.674 4.392 8.016 1.00 93.38 137 THR A O 1
ATOM 1036 N N . TYR A 1 138 ? -9.477 4.904 5.975 1.00 94.81 138 TYR A N 1
ATOM 1037 C CA . TYR A 1 138 ? -8.493 4.146 5.214 1.00 94.81 138 TYR A CA 1
ATOM 1038 C C . TYR A 1 138 ? -7.449 5.103 4.648 1.00 94.81 138 TYR A C 1
ATOM 1040 O O . TYR A 1 138 ? -7.766 6.221 4.241 1.00 94.81 138 TYR A O 1
ATOM 1048 N N . GLU A 1 139 ? -6.206 4.650 4.590 1.00 96.69 139 GLU A N 1
ATOM 1049 C CA . GLU A 1 139 ? -5.123 5.376 3.946 1.00 96.69 139 GLU A CA 1
ATOM 1050 C C . GLU A 1 139 ? -4.206 4.402 3.210 1.00 96.69 139 GLU A C 1
ATOM 1052 O O . GLU A 1 139 ? -3.539 3.560 3.816 1.00 96.69 139 GLU A O 1
ATOM 1057 N N . TRP A 1 140 ? -4.175 4.529 1.886 1.00 96.44 140 TRP A N 1
ATOM 1058 C CA . TRP A 1 140 ? -3.328 3.723 1.020 1.00 96.44 140 TRP A CA 1
ATOM 1059 C C . TRP A 1 140 ? -2.050 4.454 0.631 1.00 96.44 140 TRP A C 1
ATOM 1061 O O . TRP A 1 140 ? -2.077 5.552 0.071 1.00 96.44 140 TRP A O 1
ATOM 1071 N N . ASN A 1 141 ? -0.931 3.772 0.841 1.00 94.62 141 ASN A N 1
ATOM 1072 C CA . ASN A 1 141 ? 0.403 4.241 0.522 1.00 94.62 141 ASN A CA 1
ATOM 1073 C C . ASN A 1 141 ? 1.097 3.273 -0.435 1.00 94.62 141 ASN A C 1
ATOM 1075 O O . ASN A 1 141 ? 1.018 2.054 -0.282 1.00 94.62 141 ASN A O 1
ATOM 1079 N N . LEU A 1 142 ? 1.801 3.821 -1.422 1.00 93.81 142 LEU A N 1
ATOM 1080 C CA . LEU A 1 142 ? 2.682 3.045 -2.286 1.00 93.81 142 LEU A CA 1
ATOM 1081 C C . LEU A 1 142 ? 4.015 2.854 -1.563 1.00 93.81 142 LEU A C 1
ATOM 1083 O O . LEU A 1 142 ? 4.687 3.837 -1.266 1.00 93.81 142 LEU A O 1
ATOM 1087 N N . LEU A 1 143 ? 4.395 1.602 -1.316 1.00 92.50 143 LEU A N 1
ATOM 1088 C CA . LEU A 1 143 ? 5.696 1.262 -0.740 1.00 92.50 143 LEU A CA 1
ATOM 1089 C C . LEU A 1 143 ? 6.757 1.125 -1.830 1.00 92.50 143 LEU A C 1
ATOM 1091 O O . LEU A 1 143 ? 7.858 1.652 -1.708 1.00 92.50 143 LEU A O 1
ATOM 1095 N N . SER A 1 144 ? 6.429 0.413 -2.909 1.00 91.50 144 SER A N 1
ATOM 1096 C CA . SER A 1 144 ? 7.366 0.177 -4.004 1.00 91.50 144 SER A CA 1
ATOM 1097 C C . SER A 1 144 ? 6.657 -0.052 -5.333 1.00 91.50 144 SER A C 1
ATOM 1099 O O . SER A 1 144 ? 5.536 -0.560 -5.395 1.00 91.50 144 SER A O 1
ATOM 1101 N N . ARG A 1 145 ? 7.335 0.335 -6.416 1.00 92.12 145 ARG A N 1
ATOM 1102 C CA . ARG A 1 145 ? 6.902 0.139 -7.804 1.00 92.12 145 ARG A CA 1
ATOM 1103 C C . ARG A 1 145 ? 8.107 -0.146 -8.702 1.00 92.12 145 ARG A C 1
ATOM 1105 O O . ARG A 1 145 ? 9.214 0.304 -8.383 1.00 92.12 145 ARG A O 1
ATOM 1112 N N . PRO A 1 146 ? 7.914 -0.826 -9.846 1.00 89.44 146 PRO A N 1
ATOM 1113 C CA . PRO A 1 146 ? 8.962 -0.967 -10.847 1.00 89.44 146 PRO A CA 1
ATOM 1114 C C . PRO A 1 146 ? 9.419 0.413 -11.333 1.00 89.44 146 PRO A C 1
ATOM 1116 O O . PRO A 1 146 ? 8.597 1.277 -11.633 1.00 89.44 146 PRO A O 1
ATOM 1119 N N . GLY A 1 147 ? 10.735 0.621 -11.397 1.00 84.81 147 GLY A N 1
ATOM 1120 C CA . GLY A 1 147 ? 11.331 1.899 -11.804 1.00 84.81 147 GLY A CA 1
ATOM 1121 C C . GLY A 1 147 ? 11.374 2.980 -10.715 1.00 84.81 147 GLY A C 1
ATOM 1122 O O . GLY A 1 147 ? 11.817 4.089 -10.993 1.00 84.81 147 GLY A O 1
ATOM 1123 N N . GLY A 1 148 ? 10.954 2.683 -9.478 1.00 83.19 148 GLY A N 1
ATOM 1124 C CA . GLY A 1 148 ? 11.100 3.600 -8.343 1.00 83.19 148 GLY A CA 1
ATOM 1125 C C . GLY A 1 148 ? 10.315 4.907 -8.504 1.00 83.19 148 GLY A C 1
ATOM 1126 O O . GLY A 1 148 ? 9.167 4.907 -8.947 1.00 83.19 148 GLY A O 1
ATOM 1127 N N . ASN A 1 149 ? 10.914 6.031 -8.106 1.00 76.31 149 ASN A N 1
ATOM 1128 C CA . ASN A 1 149 ? 10.258 7.346 -8.134 1.00 76.31 149 ASN A CA 1
ATOM 1129 C C . ASN A 1 149 ? 10.169 7.947 -9.545 1.00 76.31 149 ASN A C 1
ATOM 1131 O O . ASN A 1 149 ? 9.218 8.668 -9.832 1.00 76.31 149 ASN A O 1
ATOM 1135 N N . GLU A 1 150 ? 11.096 7.574 -10.430 1.00 76.44 150 GLU A N 1
ATOM 1136 C CA . GLU A 1 150 ? 11.141 7.971 -11.847 1.00 76.44 150 GLU A CA 1
ATOM 1137 C C . GLU A 1 150 ? 9.916 7.468 -12.633 1.00 76.44 150 GLU A C 1
ATOM 1139 O O . GLU A 1 150 ? 9.530 8.022 -13.658 1.00 76.44 150 GLU A O 1
ATOM 1144 N N . ALA A 1 151 ? 9.253 6.421 -12.136 1.00 77.62 151 ALA A N 1
ATOM 1145 C CA . ALA A 1 151 ? 8.054 5.843 -12.729 1.00 77.62 151 ALA A CA 1
ATOM 1146 C C . ALA A 1 151 ? 6.759 6.485 -12.191 1.00 77.62 151 ALA A C 1
ATOM 1148 O O . ALA A 1 151 ? 5.768 5.786 -11.965 1.00 77.62 151 ALA A O 1
ATOM 1149 N N . ALA A 1 152 ? 6.759 7.804 -11.965 1.00 70.88 152 ALA A N 1
ATOM 1150 C CA . ALA A 1 152 ? 5.648 8.546 -11.361 1.00 70.88 152 ALA A CA 1
ATOM 1151 C C . ALA A 1 152 ? 4.290 8.280 -12.042 1.00 70.88 152 ALA A C 1
ATOM 1153 O O . ALA A 1 152 ? 3.288 8.103 -11.348 1.00 70.88 152 ALA A O 1
ATOM 1154 N N . ASP A 1 153 ? 4.292 8.144 -13.371 1.00 77.50 153 ASP A N 1
ATOM 1155 C CA . ASP A 1 153 ? 3.097 7.912 -14.199 1.00 77.50 153 ASP A CA 1
ATOM 1156 C C . ASP A 1 153 ? 2.607 6.454 -14.200 1.00 77.50 153 ASP A C 1
ATOM 1158 O O . ASP A 1 153 ? 1.571 6.127 -14.778 1.00 77.50 153 ASP A O 1
ATOM 1162 N N . THR A 1 154 ? 3.366 5.542 -13.594 1.00 82.94 154 THR A N 1
ATOM 1163 C CA . THR A 1 154 ? 3.080 4.107 -13.587 1.00 82.94 154 THR A CA 1
ATOM 1164 C C . THR A 1 154 ? 2.506 3.684 -12.236 1.00 82.94 154 THR A C 1
ATOM 1166 O O . THR A 1 154 ? 3.070 3.990 -11.184 1.00 82.94 154 THR A O 1
ATOM 1169 N N . GLY A 1 155 ? 1.402 2.929 -12.261 1.00 84.06 155 GLY A N 1
ATOM 1170 C CA . GLY A 1 155 ? 0.716 2.482 -11.043 1.00 84.06 155 GLY A CA 1
ATOM 1171 C C . GLY A 1 155 ? 0.011 3.621 -10.305 1.00 84.06 155 GLY A C 1
ATOM 1172 O O . GLY A 1 155 ? 0.137 3.753 -9.088 1.00 84.06 155 GLY A O 1
ATOM 1173 N N . THR A 1 156 ? -0.717 4.462 -11.043 1.00 90.81 156 THR A N 1
ATOM 1174 C CA . THR A 1 156 ? -1.493 5.567 -10.469 1.00 90.81 156 THR A CA 1
ATOM 1175 C C . THR A 1 156 ? -2.577 5.031 -9.537 1.00 90.81 156 THR A C 1
ATOM 1177 O O . THR A 1 156 ? -3.352 4.155 -9.927 1.00 90.81 156 THR A O 1
ATOM 1180 N N . MET A 1 157 ? -2.637 5.588 -8.330 1.00 93.19 157 MET A N 1
ATOM 1181 C CA . MET A 1 157 ? -3.573 5.216 -7.269 1.00 93.19 157 MET A CA 1
ATOM 1182 C C . MET A 1 157 ? -4.775 6.165 -7.230 1.00 93.19 157 MET A C 1
ATOM 1184 O O . MET A 1 157 ? -4.595 7.379 -7.134 1.00 93.19 157 MET A O 1
ATOM 1188 N N . GLN A 1 158 ? -5.980 5.605 -7.227 1.00 94.06 158 GLN A N 1
ATOM 1189 C CA . GLN A 1 158 ? -7.255 6.301 -7.041 1.00 94.06 158 GLN A CA 1
ATOM 1190 C C . GLN A 1 158 ? -8.002 5.718 -5.841 1.00 94.06 158 GLN A C 1
ATOM 1192 O O . GLN A 1 158 ? -7.813 4.551 -5.507 1.00 94.06 158 GLN A O 1
ATOM 1197 N N . ASP A 1 159 ? -8.846 6.535 -5.209 1.00 93.81 159 ASP A N 1
ATOM 1198 C CA . ASP A 1 159 ? -9.630 6.159 -4.023 1.00 93.81 159 ASP A CA 1
ATOM 1199 C C . ASP A 1 159 ? -8.768 5.750 -2.812 1.00 93.81 159 ASP A C 1
ATOM 1201 O O . ASP A 1 159 ? -9.110 4.861 -2.035 1.00 93.81 159 ASP A O 1
ATOM 1205 N N . LYS A 1 160 ? -7.641 6.448 -2.604 1.00 94.75 160 LYS A N 1
ATOM 1206 C CA . LYS A 1 160 ? -6.672 6.172 -1.522 1.00 94.75 160 LYS A CA 1
ATOM 1207 C C . LYS A 1 160 ? -7.237 6.265 -0.103 1.00 94.75 160 LYS A C 1
ATOM 1209 O O . LYS A 1 160 ? -6.562 5.847 0.832 1.00 94.75 160 LYS A O 1
ATOM 1214 N N . ASN A 1 161 ? -8.426 6.835 0.063 1.00 94.25 161 ASN A N 1
ATOM 1215 C CA . ASN A 1 161 ? -9.072 7.010 1.360 1.00 94.25 161 ASN A CA 1
ATOM 1216 C C . ASN A 1 161 ? -10.273 6.079 1.574 1.00 94.25 161 ASN A C 1
ATOM 1218 O O . ASN A 1 161 ? -11.021 6.245 2.534 1.00 94.25 161 ASN A O 1
ATOM 1222 N N . GLY A 1 162 ? -10.475 5.114 0.672 1.00 92.50 162 GLY A N 1
ATOM 1223 C CA . GLY A 1 162 ? -11.567 4.153 0.743 1.00 92.50 162 GLY A CA 1
ATOM 1224 C C . GLY A 1 162 ? -11.115 2.725 1.061 1.00 92.50 162 GLY A C 1
ATOM 1225 O O . GLY A 1 162 ? -9.924 2.404 1.007 1.00 92.50 162 GLY A O 1
ATOM 1226 N N . PRO A 1 163 ? -12.079 1.822 1.313 1.00 92.56 163 PRO A N 1
ATOM 1227 C CA . PRO A 1 163 ? -11.805 0.395 1.482 1.00 92.56 163 PRO A CA 1
ATOM 1228 C C . PRO A 1 163 ? -11.311 -0.270 0.189 1.00 92.56 163 PRO A C 1
ATOM 1230 O O . PRO A 1 163 ? -10.714 -1.344 0.234 1.00 92.56 163 PRO A O 1
ATOM 1233 N N . ASN A 1 164 ? -11.548 0.360 -0.966 1.00 94.81 164 ASN A N 1
ATOM 1234 C CA . ASN A 1 164 ? -11.126 -0.125 -2.272 1.00 94.81 164 ASN A CA 1
ATOM 1235 C C . ASN A 1 164 ? -10.132 0.854 -2.896 1.00 94.81 164 ASN A C 1
ATOM 1237 O O . ASN A 1 164 ? -10.480 2.011 -3.106 1.00 94.81 164 ASN A O 1
ATOM 1241 N N . LEU A 1 165 ? -8.940 0.372 -3.244 1.00 95.81 165 LEU A N 1
ATOM 1242 C CA . LEU A 1 165 ? -7.933 1.137 -3.973 1.00 95.81 165 LEU A CA 1
ATOM 1243 C C . LEU A 1 165 ? -7.947 0.730 -5.444 1.00 95.81 165 LEU A C 1
ATOM 1245 O O . LEU A 1 165 ? -7.690 -0.430 -5.775 1.00 95.81 165 LEU A O 1
ATOM 1249 N N . GLN A 1 166 ? -8.200 1.685 -6.335 1.00 95.94 166 GLN A N 1
ATOM 1250 C CA . GLN A 1 166 ? -8.106 1.473 -7.778 1.00 95.94 166 GLN A CA 1
ATOM 1251 C C . GLN A 1 166 ? -6.704 1.821 -8.280 1.00 95.94 166 GLN A C 1
ATOM 1253 O O . GLN A 1 166 ? -6.223 2.942 -8.115 1.00 95.94 166 GLN A O 1
ATOM 1258 N N . LEU A 1 167 ? -6.064 0.867 -8.946 1.00 95.06 167 LEU A N 1
ATOM 1259 C CA . LEU A 1 167 ? -4.765 1.025 -9.586 1.00 95.06 167 LEU A CA 1
ATOM 1260 C C . LEU A 1 167 ? -4.944 1.052 -11.098 1.00 95.06 167 LEU A C 1
ATOM 1262 O O . LEU A 1 167 ? -5.660 0.217 -11.650 1.00 95.06 167 LEU A O 1
ATOM 1266 N N . ARG A 1 168 ? -4.274 1.993 -11.765 1.00 93.81 168 ARG A N 1
ATOM 1267 C CA . ARG A 1 168 ? -4.282 2.134 -13.228 1.00 93.81 168 ARG A CA 1
ATOM 1268 C C . ARG A 1 168 ? -2.885 2.353 -13.784 1.00 93.81 168 ARG A C 1
ATOM 1270 O O . ARG A 1 168 ? -1.949 2.647 -13.039 1.00 93.81 168 ARG A O 1
ATOM 1277 N N . HIS A 1 169 ? -2.765 2.227 -15.105 1.00 93.31 169 HIS A N 1
ATOM 1278 C CA . HIS A 1 169 ? -1.504 2.398 -15.830 1.00 93.31 169 HIS A CA 1
ATOM 1279 C C . HIS A 1 169 ? -0.393 1.495 -15.275 1.00 93.31 169 HIS A C 1
ATOM 1281 O O . HIS A 1 169 ? 0.757 1.909 -15.116 1.00 93.31 169 HIS A O 1
ATOM 1287 N N . LEU A 1 170 ? -0.749 0.256 -14.935 1.00 93.69 170 LEU A N 1
ATOM 1288 C CA . LEU A 1 170 ? 0.204 -0.744 -14.478 1.00 93.69 170 LEU A CA 1
ATOM 1289 C C . LEU A 1 170 ? 1.102 -1.200 -15.635 1.00 93.69 170 LEU A C 1
ATOM 1291 O O . LEU A 1 170 ? 0.642 -1.447 -16.751 1.00 93.69 170 LEU A O 1
ATOM 1295 N N . LYS A 1 171 ? 2.395 -1.320 -15.353 1.00 93.31 171 LYS A N 1
ATOM 1296 C CA . LYS A 1 171 ? 3.395 -1.927 -16.233 1.00 93.31 171 LYS A CA 1
ATOM 1297 C C . LYS A 1 171 ? 3.857 -3.235 -15.617 1.00 93.31 171 LYS A C 1
ATOM 1299 O O . LYS A 1 171 ? 3.613 -3.487 -14.443 1.00 93.31 171 LYS A O 1
ATOM 1304 N N . GLU A 1 172 ? 4.512 -4.061 -16.419 1.00 94.62 172 GLU A N 1
ATOM 1305 C CA . GLU A 1 172 ? 5.128 -5.290 -15.931 1.00 94.62 172 GLU A CA 1
ATOM 1306 C C . GLU A 1 172 ? 6.038 -5.013 -14.727 1.00 94.62 172 GLU A C 1
ATOM 1308 O O . GLU A 1 172 ? 6.830 -4.067 -14.736 1.00 94.62 172 GLU A O 1
ATOM 1313 N N . GLY A 1 173 ? 5.898 -5.833 -13.686 1.00 93.81 173 GLY A N 1
ATOM 1314 C CA . GLY A 1 173 ? 6.686 -5.711 -12.469 1.00 93.81 173 GLY A CA 1
ATOM 1315 C C . GLY A 1 173 ? 5.907 -6.018 -11.197 1.00 93.81 173 GLY A C 1
ATOM 1316 O O . GLY A 1 173 ? 4.796 -6.553 -11.218 1.00 93.81 173 GLY A O 1
ATOM 1317 N N . PHE A 1 174 ? 6.531 -5.678 -10.073 1.00 94.19 174 PHE A N 1
ATOM 1318 C CA . PHE A 1 174 ? 6.012 -5.914 -8.733 1.00 94.19 174 PHE A CA 1
ATOM 1319 C C . PHE A 1 174 ? 5.742 -4.590 -8.026 1.00 94.19 174 PHE A C 1
ATOM 1321 O O . PHE A 1 174 ? 6.609 -3.718 -7.967 1.00 94.19 174 PHE A O 1
ATOM 1328 N N . TYR A 1 175 ? 4.542 -4.463 -7.479 1.00 94.56 175 TYR A N 1
ATOM 1329 C CA . TYR A 1 175 ? 4.101 -3.299 -6.732 1.00 94.56 175 TYR A CA 1
ATOM 1330 C C . TYR A 1 175 ? 3.725 -3.730 -5.323 1.00 94.56 175 TYR A C 1
ATOM 1332 O O . TYR A 1 175 ? 3.062 -4.755 -5.145 1.00 94.56 175 TYR A O 1
ATOM 1340 N N . SER A 1 176 ? 4.098 -2.923 -4.340 1.00 94.62 176 SER A N 1
ATOM 1341 C CA . SER A 1 176 ? 3.730 -3.140 -2.948 1.00 94.62 176 SER A CA 1
ATOM 1342 C C . SER A 1 176 ? 3.034 -1.905 -2.401 1.00 94.62 176 SER A C 1
ATOM 1344 O O . SER A 1 176 ? 3.503 -0.777 -2.572 1.00 94.62 176 SER A O 1
ATOM 1346 N N . PHE A 1 177 ? 1.897 -2.128 -1.759 1.00 95.44 177 PHE A N 1
ATOM 1347 C CA . PHE A 1 177 ? 1.040 -1.096 -1.199 1.00 95.44 177 PHE A CA 1
ATOM 1348 C C . PHE A 1 177 ? 0.760 -1.419 0.258 1.00 95.44 177 PHE A C 1
ATOM 1350 O O . PHE A 1 177 ? 0.550 -2.575 0.607 1.00 95.44 177 PHE A O 1
ATOM 1357 N N . GLN A 1 178 ? 0.697 -0.398 1.097 1.00 96.25 178 GLN A N 1
ATOM 1358 C CA . GLN A 1 178 ? 0.257 -0.529 2.476 1.00 96.25 178 GLN A CA 1
ATOM 1359 C C . GLN A 1 178 ? -1.073 0.184 2.649 1.00 96.25 178 GLN A C 1
ATOM 1361 O O . GLN A 1 178 ? -1.217 1.331 2.231 1.00 96.25 178 GLN A O 1
ATOM 1366 N N . VAL A 1 179 ? -2.013 -0.474 3.313 1.00 95.88 179 VAL A N 1
ATOM 1367 C CA . VAL A 1 179 ? -3.201 0.167 3.863 1.00 95.88 179 VAL A CA 1
ATOM 1368 C C . VAL A 1 179 ? -3.020 0.342 5.364 1.00 95.88 179 VAL A C 1
ATOM 1370 O O . VAL A 1 179 ? -2.662 -0.600 6.073 1.00 95.88 179 VAL A O 1
ATOM 1373 N N . THR A 1 180 ? -3.267 1.552 5.842 1.00 95.62 180 THR A N 1
ATOM 1374 C CA . THR A 1 180 ? -3.462 1.851 7.259 1.00 95.62 180 THR A CA 1
ATOM 1375 C C . THR A 1 180 ? -4.947 2.111 7.468 1.00 95.62 180 THR A C 1
ATOM 1377 O O . THR A 1 180 ? -5.542 2.890 6.726 1.00 95.62 180 THR A O 1
ATOM 1380 N N . VAL A 1 181 ? -5.552 1.452 8.452 1.00 94.44 181 VAL A N 1
ATOM 1381 C CA . VAL A 1 181 ? -6.944 1.684 8.836 1.00 94.44 181 VAL A CA 1
ATOM 1382 C C . VAL A 1 181 ? -6.990 2.180 10.269 1.00 94.44 181 VAL A C 1
ATOM 1384 O O . VAL A 1 181 ? -6.503 1.508 11.178 1.00 94.44 181 VAL A O 1
ATOM 1387 N N . THR A 1 182 ? -7.594 3.346 10.460 1.00 92.56 182 THR A N 1
ATOM 1388 C CA . THR A 1 182 ? -7.738 4.002 11.759 1.00 92.56 182 THR A CA 1
ATOM 1389 C C . THR A 1 182 ? -9.211 4.032 12.139 1.00 92.56 182 THR A C 1
ATOM 1391 O O . THR A 1 182 ? -10.032 4.619 11.434 1.00 92.56 182 THR A O 1
ATOM 1394 N N . GLY A 1 183 ? -9.542 3.383 13.249 1.00 90.19 183 GLY A N 1
ATOM 1395 C CA . GLY A 1 183 ? -10.836 3.474 13.915 1.00 90.19 183 GLY A CA 1
ATOM 1396 C C . GLY A 1 183 ? -10.774 4.364 15.163 1.00 90.19 183 GLY A C 1
ATOM 1397 O O . GLY A 1 183 ? -9.715 4.909 15.471 1.00 90.19 183 GLY A O 1
ATOM 1398 N N . PRO A 1 184 ? -11.888 4.497 15.905 1.00 86.50 184 PRO A N 1
ATOM 1399 C CA . PRO A 1 184 ? -11.984 5.383 17.071 1.00 86.50 184 PRO A CA 1
ATOM 1400 C C . PRO A 1 184 ? -10.939 5.107 18.162 1.00 86.50 184 PRO A C 1
ATOM 1402 O O . PRO A 1 184 ? -10.312 6.036 18.656 1.00 86.50 184 PRO A O 1
ATOM 1405 N N . ASP A 1 185 ? -10.715 3.829 18.482 1.00 86.56 185 ASP A N 1
ATOM 1406 C CA . ASP A 1 185 ? -9.773 3.374 19.518 1.00 86.56 185 ASP A CA 1
ATOM 1407 C C . ASP A 1 185 ? -8.847 2.260 19.001 1.00 86.56 185 ASP A C 1
ATOM 1409 O O . ASP A 1 185 ? -8.359 1.424 19.767 1.00 86.56 185 ASP A O 1
ATOM 1413 N N . SER A 1 186 ? -8.674 2.165 17.682 1.00 89.00 186 SER A N 1
ATOM 1414 C CA . SER A 1 186 ? -7.990 1.032 17.065 1.00 89.00 186 SER A CA 1
ATOM 1415 C C . SER A 1 186 ? -7.246 1.424 15.804 1.00 89.00 186 SER A C 1
ATOM 1417 O O . SER A 1 186 ? -7.729 2.239 15.024 1.00 89.00 186 SER A O 1
ATOM 1419 N N . ILE A 1 187 ? -6.108 0.788 15.557 1.00 91.06 187 ILE A N 1
ATOM 1420 C CA . ILE A 1 187 ? -5.354 0.960 14.318 1.00 91.06 187 ILE A CA 1
ATOM 1421 C C . ILE A 1 187 ? -4.915 -0.400 13.794 1.00 91.06 187 ILE A C 1
ATOM 1423 O O . ILE A 1 187 ? -4.591 -1.304 14.565 1.00 91.06 187 ILE A O 1
ATOM 1427 N N . GLY A 1 188 ? -4.926 -0.540 12.477 1.00 91.50 188 GLY A N 1
ATOM 1428 C CA . GLY A 1 188 ? -4.457 -1.726 11.784 1.00 91.50 188 GLY A CA 1
ATOM 1429 C C . GLY A 1 188 ? -3.665 -1.339 10.548 1.00 91.50 188 GLY A C 1
ATOM 1430 O O . GLY A 1 188 ? -3.939 -0.323 9.910 1.00 91.50 188 GLY A O 1
ATOM 1431 N N . LYS A 1 189 ? -2.656 -2.138 10.215 1.00 94.00 189 LYS A N 1
ATOM 1432 C CA . LYS A 1 189 ? -1.824 -1.943 9.028 1.00 94.00 189 LYS A CA 1
ATOM 1433 C C . LYS A 1 189 ? -1.689 -3.262 8.305 1.00 94.00 189 LYS A C 1
ATOM 1435 O O . LYS A 1 189 ? -1.503 -4.291 8.945 1.00 94.00 189 LYS A O 1
ATOM 1440 N N . GLN A 1 190 ? -1.745 -3.217 6.983 1.00 95.38 190 GLN A N 1
ATOM 1441 C CA . GLN A 1 190 ? -1.582 -4.406 6.167 1.00 95.38 190 GLN A CA 1
ATOM 1442 C C . GLN A 1 190 ? -0.922 -4.067 4.833 1.00 95.38 190 GLN A C 1
ATOM 1444 O O . GLN A 1 190 ? -1.197 -3.029 4.233 1.00 95.38 190 GLN A O 1
ATOM 1449 N N . VAL A 1 191 ? -0.066 -4.971 4.355 1.00 95.44 191 VAL A N 1
ATOM 1450 C CA . VAL A 1 191 ? 0.605 -4.858 3.056 1.00 95.44 191 VAL A CA 1
ATOM 1451 C C . VAL A 1 191 ? -0.079 -5.752 2.022 1.00 95.44 191 VAL A C 1
ATOM 1453 O O . VAL A 1 191 ? -0.457 -6.889 2.315 1.00 95.44 191 VAL A O 1
ATOM 1456 N N . ALA A 1 192 ? -0.224 -5.222 0.810 1.00 95.25 192 ALA A N 1
ATOM 1457 C CA . ALA A 1 192 ? -0.784 -5.857 -0.371 1.00 95.25 192 ALA A CA 1
ATOM 1458 C C . ALA A 1 192 ? 0.221 -5.813 -1.519 1.00 95.25 192 ALA A C 1
ATOM 1460 O O . ALA A 1 192 ? 0.814 -4.771 -1.799 1.00 95.25 192 ALA A O 1
ATOM 1461 N N . ASN A 1 193 ? 0.343 -6.920 -2.241 1.00 95.44 193 ASN A N 1
ATOM 1462 C CA . ASN A 1 193 ? 1.239 -7.019 -3.380 1.00 95.44 193 ASN A CA 1
ATOM 1463 C C . ASN A 1 193 ? 0.449 -7.172 -4.680 1.00 95.44 193 ASN A C 1
ATOM 1465 O O . ASN A 1 193 ? -0.557 -7.886 -4.745 1.00 95.44 193 ASN A O 1
ATOM 1469 N N . VAL A 1 194 ? 0.928 -6.517 -5.734 1.00 96.12 194 VAL A N 1
ATOM 1470 C CA . VAL A 1 194 ? 0.398 -6.652 -7.089 1.00 96.12 194 VAL A CA 1
ATOM 1471 C C . VAL A 1 194 ? 1.521 -7.057 -8.023 1.00 96.12 194 VAL A C 1
ATOM 1473 O O . VAL A 1 194 ? 2.511 -6.348 -8.172 1.00 96.12 194 VAL A O 1
ATOM 1476 N N . THR A 1 195 ? 1.358 -8.210 -8.663 1.00 95.88 195 THR A N 1
ATOM 1477 C CA . THR A 1 195 ? 2.282 -8.688 -9.697 1.00 95.88 195 THR A CA 1
ATOM 1478 C C . THR A 1 195 ? 1.650 -8.497 -11.066 1.00 95.88 195 THR A C 1
ATOM 1480 O O . THR A 1 195 ? 0.553 -8.993 -11.317 1.00 95.88 195 THR A O 1
ATOM 1483 N N . VAL A 1 196 ? 2.340 -7.791 -11.954 1.00 96.56 196 VAL A N 1
ATOM 1484 C CA . VAL A 1 196 ? 1.895 -7.531 -13.323 1.00 96.56 196 VAL A CA 1
ATOM 1485 C C . VAL A 1 196 ? 2.765 -8.343 -14.266 1.00 96.56 196 VAL A C 1
ATOM 1487 O O . VAL A 1 196 ? 3.969 -8.119 -14.362 1.00 96.56 196 VAL A O 1
ATOM 1490 N N . LEU A 1 197 ? 2.149 -9.298 -14.950 1.00 96.25 197 LEU A N 1
ATOM 1491 C CA . LEU A 1 197 ? 2.812 -10.191 -15.892 1.00 96.25 197 LEU A CA 1
ATOM 1492 C C . LEU A 1 197 ? 2.791 -9.612 -17.320 1.00 96.25 197 LEU A C 1
ATOM 1494 O O . LEU A 1 197 ? 1.831 -8.916 -17.681 1.00 96.25 197 LE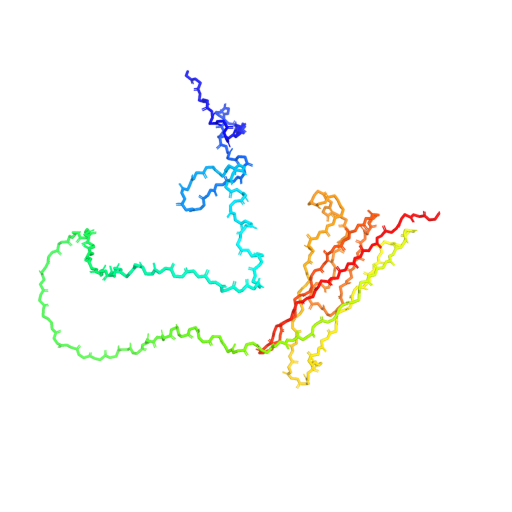U A O 1
ATOM 1498 N N . PRO A 1 198 ? 3.788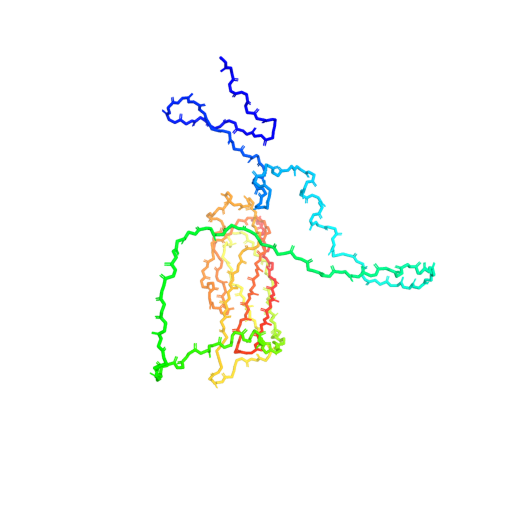 -9.947 -18.160 1.00 94.81 198 PRO A N 1
ATOM 1499 C CA . PRO A 1 198 ? 3.818 -9.549 -19.565 1.00 94.81 198 PRO A CA 1
ATOM 1500 C C . PRO A 1 198 ? 2.664 -10.164 -20.361 1.00 94.81 198 PRO A C 1
ATOM 1502 O O . PRO A 1 198 ? 2.007 -11.118 -19.928 1.00 94.81 198 PRO A O 1
ATOM 1505 N N . ARG A 1 199 ? 2.435 -9.631 -21.567 1.00 92.31 199 ARG A N 1
ATOM 1506 C CA . ARG A 1 199 ? 1.445 -10.187 -22.502 1.00 92.31 199 ARG A CA 1
ATOM 1507 C C . ARG A 1 199 ? 1.784 -11.647 -22.838 1.00 92.31 199 ARG A C 1
ATOM 1509 O O . ARG A 1 199 ? 2.954 -12.020 -22.853 1.00 92.31 199 ARG A O 1
ATOM 1516 N N . LYS A 1 200 ? 0.742 -12.458 -23.056 1.00 81.38 200 LYS A N 1
ATOM 1517 C CA . LYS A 1 200 ? 0.881 -13.828 -23.582 1.00 81.38 200 LYS A CA 1
ATOM 1518 C C . LYS A 1 200 ? 1.403 -13.821 -25.010 1.00 81.38 200 LYS A C 1
ATOM 1520 O O . LYS A 1 200 ? 1.010 -12.894 -25.751 1.00 81.38 200 LYS A O 1
#

Sequence (200 aa):
MESECLPEEECVPNAIGDGSCICRFGIDSESGRCITSRDKSEKDEENDLFDQNVEGSMLSLVTAHPEKLANVLKDIPANNIDLGSDDAKSEAPISSSSPPLKNLEVTVVSKTVRLPENEVTLSAFTIPTEKQGEHYTYEWNLLSRPGGNEAADTGTMQDKNGPNLQLRHLKEGFYSFQVTVTGPDSIGKQVANVTVLPRK

Radius of gyration: 28.41 Å; chains: 1; bounding box: 65×66×70 Å

Foldseek 3Di:
DDPDADPQWDFDQDPVGNTDTAGPQHADPPPRHRDDPVNVVVVPPPDDDDDDDDDDDDDDDDDDDDDDDDDDDDDDDDDDDDDDDDDDDDDDDPPPPQDQADAKEKDKEAEEAEPPPFKDKIAIDIPVHDDVPKDKWKAKDWPDDPPGVVVVVEFDWDPRGDRMIMTGNHDADKTKMKMWIDIPRHIYIDMYMYGYHYHD

InterPro domains:
  IPR013783 Immunoglobulin-like fold [G3DSA:2.60.40.10] (107-200)
  IPR029865 Dyslexia-associated protein KIAA0319-like [PTHR46182] (88-199)
  IPR035986 PKD domain superfamily [SSF49299] (109-196)

Secondary structure (DSSP, 8-state):
------TTEEEEPPTTSS-EEEETT-B-TTT-SBPPTTTTTTTSSSSS----------------------------------------------------PEEPEEEE--EEEETT---EEEEEEEESPPPTT--PEEEEEEEE-TTGGGGTTSSEEE-TTSSEEEEES--SEEEEEEEEEE-SSEEEEEEEEEEEEPP-

Organism: Ladona fulva (NCBI:txid123851)

pLDDT: mean 71.68, std 23.13, range [32.0, 96.69]